Protein AF-A0A382VL92-F1 (afdb_monomer)

Foldseek 3Di:
DADCVQQQQVDQWDWDDDPNDTDIDGQFFDQVWFWPPCNPPPPRTGGANVRGRDFDPLRVLCVVPVLAAEAFEAQDRNQQHVLNGRDLGHTWHDDQLLLFIIDINSNDPDDDPLRVCCSVPVSVVLLVDFKAFFPDDPVCLVQFDPQFDCQAQNGPRHPTGGQVVRDPRSSLVSCLALSRQVSRLVVVLSCCVVVVALNPPGHYHYHYYRCNLVSNCVRGNCRHSRNVSSVVSVVVVVVVSVVSCCVRNNPPSDDDDDDDPDDDDGALVVVVVVPPVVRDDPPD

Organism: NCBI:txid408172

Structure (mmCIF, N/CA/C/O backbone):
data_AF-A0A382VL92-F1
#
_entry.id   AF-A0A382VL92-F1
#
loop_
_atom_site.group_PDB
_atom_site.id
_atom_site.type_symbol
_atom_site.label_atom_id
_atom_site.label_alt_id
_atom_site.label_comp_id
_atom_site.label_asym_id
_atom_site.label_entity_id
_atom_site.label_seq_id
_atom_site.pdbx_PDB_ins_code
_atom_site.Cartn_x
_atom_site.Cartn_y
_atom_site.Cartn_z
_atom_site.occupancy
_atom_site.B_iso_or_equiv
_atom_site.auth_seq_id
_atom_site.auth_comp_id
_atom_site.auth_asym_id
_atom_site.auth_atom_id
_atom_site.pdbx_PDB_model_num
ATOM 1 N N . GLY A 1 1 ? -15.276 7.579 -2.318 1.00 81.94 1 GLY A N 1
ATOM 2 C CA . GLY A 1 1 ? -15.956 8.234 -3.459 1.00 81.94 1 GLY A CA 1
ATOM 3 C C . GLY A 1 1 ? -15.989 9.750 -3.345 1.00 81.94 1 GLY A C 1
ATOM 4 O O . GLY A 1 1 ? -17.028 10.352 -3.585 1.00 81.94 1 GLY A O 1
ATOM 5 N N . VAL A 1 2 ? -14.866 10.382 -2.998 1.00 91.94 2 VAL A N 1
ATOM 6 C CA . VAL A 1 2 ? -14.734 11.842 -2.894 1.00 91.94 2 VAL A CA 1
ATOM 7 C C . VAL A 1 2 ? -13.526 12.234 -3.747 1.00 91.94 2 VAL A C 1
ATOM 9 O O . VAL A 1 2 ? -12.460 11.664 -3.531 1.00 91.94 2 VAL A O 1
ATOM 12 N N . PRO A 1 3 ? -13.661 13.141 -4.730 1.00 94.88 3 PRO A N 1
ATOM 13 C CA . PRO A 1 3 ? -12.538 13.502 -5.590 1.00 94.88 3 PRO A CA 1
ATOM 14 C C . PRO A 1 3 ? -11.476 14.317 -4.826 1.00 94.88 3 PRO A C 1
ATOM 16 O O . PRO A 1 3 ? -11.836 14.996 -3.858 1.00 94.88 3 PRO A O 1
ATOM 19 N N . PRO A 1 4 ? -10.212 14.349 -5.300 1.00 95.88 4 PRO A N 1
ATOM 20 C CA . PRO A 1 4 ? -9.122 15.155 -4.727 1.00 95.88 4 PRO A CA 1
ATOM 21 C C . PRO A 1 4 ? -9.491 16.613 -4.418 1.00 95.88 4 PRO A C 1
ATOM 23 O O . PRO A 1 4 ? -9.163 17.143 -3.359 1.00 95.88 4 PRO A O 1
ATOM 26 N N . SER A 1 5 ? -10.280 17.244 -5.296 1.00 95.12 5 SER A N 1
ATOM 27 C CA . SER A 1 5 ? -10.774 18.621 -5.128 1.00 95.12 5 SER A CA 1
ATOM 28 C C . SER A 1 5 ? -11.662 18.836 -3.896 1.00 95.12 5 SER A C 1
ATOM 30 O O . SER A 1 5 ? -11.927 19.975 -3.519 1.00 95.12 5 SER A O 1
ATOM 32 N N . ARG A 1 6 ? -12.154 17.756 -3.278 1.00 96.31 6 ARG A N 1
ATOM 33 C CA . ARG A 1 6 ? -13.000 17.783 -2.080 1.00 96.31 6 ARG A CA 1
ATOM 34 C C . ARG A 1 6 ? -12.404 17.019 -0.904 1.00 96.31 6 ARG A C 1
ATOM 36 O O . ARG A 1 6 ? -12.715 17.383 0.226 1.00 96.31 6 ARG A O 1
ATOM 43 N N . SER A 1 7 ? -11.600 15.980 -1.142 1.00 96.00 7 SER A N 1
ATOM 44 C CA . SER A 1 7 ? -10.940 15.220 -0.074 1.00 96.00 7 SER A CA 1
ATOM 45 C C . SER A 1 7 ? -9.816 16.017 0.586 1.00 96.00 7 SER A C 1
ATOM 47 O O . SER A 1 7 ? -9.501 15.750 1.736 1.00 96.00 7 SER A O 1
ATOM 49 N N . GLY A 1 8 ? -9.237 16.997 -0.117 1.00 94.69 8 GLY A N 1
ATOM 50 C CA . GLY A 1 8 ? -8.103 17.793 0.361 1.00 94.69 8 GLY A CA 1
ATOM 51 C C . GLY A 1 8 ? -6.737 17.197 0.016 1.00 94.69 8 GLY A C 1
ATOM 52 O O . GLY A 1 8 ? -5.738 17.904 0.085 1.00 94.69 8 GLY A O 1
ATOM 53 N N . ILE A 1 9 ? -6.690 15.941 -0.438 1.00 96.94 9 ILE A N 1
ATOM 54 C CA . ILE A 1 9 ? -5.460 15.277 -0.880 1.00 96.94 9 ILE A CA 1
ATOM 55 C C . ILE A 1 9 ? -5.327 15.451 -2.393 1.00 96.94 9 ILE A C 1
ATOM 57 O O . ILE A 1 9 ? -5.947 14.723 -3.166 1.00 96.94 9 ILE A O 1
ATOM 61 N N . VAL A 1 10 ? -4.559 16.458 -2.814 1.00 95.88 10 VAL A N 1
ATOM 62 C CA . VAL A 1 10 ? -4.434 16.866 -4.230 1.00 95.88 10 VAL A CA 1
ATOM 63 C C . VAL A 1 10 ? -3.187 16.326 -4.931 1.00 95.88 10 VAL A C 1
ATOM 65 O O . VAL A 1 10 ? -3.127 16.326 -6.157 1.00 95.88 10 VAL A O 1
ATOM 68 N N . ALA A 1 11 ? -2.196 15.885 -4.159 1.00 97.19 11 ALA A N 1
ATOM 69 C CA . ALA A 1 11 ? -0.940 15.303 -4.615 1.00 97.19 11 ALA A CA 1
ATOM 70 C C . ALA A 1 11 ? -0.277 14.561 -3.444 1.00 97.19 11 ALA A C 1
ATOM 72 O O . ALA A 1 11 ? -0.661 14.765 -2.291 1.00 97.19 11 ALA A O 1
ATOM 73 N N . ASN A 1 12 ? 0.766 13.770 -3.721 1.00 97.25 12 ASN A N 1
ATOM 74 C CA . ASN A 1 12 ? 1.621 13.209 -2.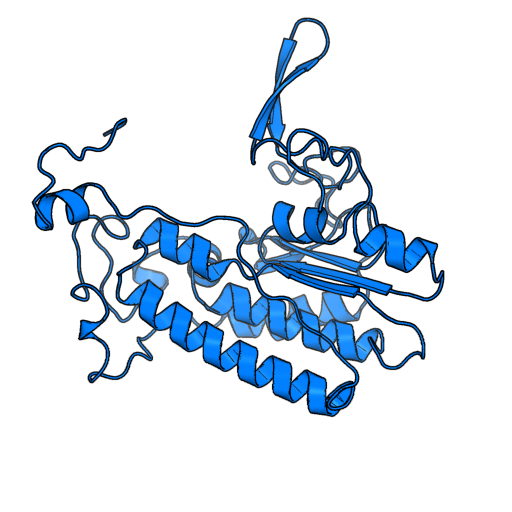664 1.00 97.25 12 ASN A CA 1
ATOM 75 C C . ASN A 1 12 ? 2.218 14.320 -1.789 1.00 97.25 12 ASN A C 1
ATOM 77 O O . ASN A 1 12 ? 2.266 14.185 -0.569 1.00 97.25 12 ASN A O 1
ATOM 81 N N . THR A 1 13 ? 2.615 15.424 -2.424 1.00 97.56 13 THR A N 1
ATOM 82 C CA . THR A 1 13 ? 3.189 16.608 -1.787 1.00 97.56 13 THR A CA 1
ATOM 83 C C . THR A 1 13 ? 2.698 17.857 -2.514 1.00 97.56 13 THR A C 1
ATOM 85 O O . THR A 1 13 ? 2.604 17.854 -3.742 1.00 97.56 13 THR A O 1
ATOM 88 N N . TRP A 1 14 ? 2.413 18.937 -1.788 1.00 96.62 14 TRP A N 1
ATOM 89 C CA . TRP A 1 14 ? 2.038 20.232 -2.366 1.00 96.62 14 TRP A CA 1
ATOM 90 C C . TRP A 1 14 ? 2.713 21.398 -1.644 1.00 96.62 14 TRP A C 1
ATOM 92 O O . TRP A 1 14 ? 3.185 21.268 -0.518 1.00 96.62 14 TRP A O 1
ATOM 102 N N . SER A 1 15 ? 2.742 22.563 -2.291 1.00 95.81 15 SER A N 1
ATOM 103 C CA . SER A 1 15 ? 3.111 23.818 -1.636 1.00 95.81 15 SER A CA 1
ATOM 104 C C . SER A 1 15 ? 1.886 24.419 -0.953 1.00 95.81 15 SER A C 1
ATOM 106 O O . SER A 1 15 ? 0.853 24.633 -1.585 1.00 95.81 15 SER A O 1
ATOM 108 N N . GLN A 1 16 ? 2.001 24.699 0.338 1.00 93.19 16 GLN A N 1
ATOM 109 C CA . GLN A 1 16 ? 0.968 25.303 1.165 1.00 93.19 16 GLN A CA 1
ATOM 110 C C . GLN A 1 16 ? 1.459 26.637 1.711 1.00 93.19 16 GLN A C 1
ATOM 112 O O . GLN A 1 16 ? 2.561 26.729 2.250 1.00 93.19 16 GLN A O 1
ATOM 117 N N . GLN A 1 17 ? 0.626 27.664 1.593 1.00 93.06 17 GLN A N 1
ATOM 118 C CA . GLN A 1 17 ? 0.900 28.951 2.208 1.00 93.06 17 GLN A CA 1
ATOM 119 C C . GLN A 1 17 ? 0.447 28.932 3.675 1.00 93.06 17 GLN A C 1
ATOM 121 O O . GLN A 1 17 ? -0.720 28.657 3.962 1.00 93.06 17 GLN A O 1
ATOM 126 N N . THR A 1 18 ? 1.361 29.241 4.594 1.00 87.31 18 THR A N 1
ATOM 127 C CA . THR A 1 18 ? 1.108 29.337 6.037 1.00 87.31 18 THR A CA 1
ATOM 128 C C . THR A 1 18 ? 1.598 30.698 6.522 1.00 87.31 18 THR A C 1
ATOM 130 O O . THR A 1 18 ? 2.793 30.900 6.726 1.00 87.31 18 THR A O 1
ATOM 133 N N . GLY A 1 19 ? 0.672 31.646 6.692 1.00 91.50 19 GLY A N 1
ATOM 134 C CA . GLY A 1 19 ? 1.024 33.051 6.917 1.00 91.50 19 GLY A CA 1
ATOM 135 C C . GLY A 1 19 ? 1.594 33.680 5.644 1.00 91.50 19 GLY A C 1
ATOM 136 O O . GLY A 1 19 ? 0.955 33.631 4.594 1.00 91.50 19 GLY A O 1
ATOM 137 N N . GLU A 1 20 ? 2.792 34.259 5.734 1.00 93.56 20 GLU A N 1
ATOM 138 C CA . GLU A 1 20 ? 3.502 34.837 4.580 1.00 93.56 20 GLU A CA 1
ATOM 139 C C . GLU A 1 20 ? 4.420 33.825 3.866 1.00 93.56 20 GLU A C 1
ATOM 141 O O . GLU A 1 20 ? 4.845 34.077 2.739 1.00 93.56 20 GLU A O 1
ATOM 146 N N . ASP A 1 21 ? 4.666 32.657 4.469 1.00 95.19 21 ASP A N 1
ATOM 147 C CA . ASP A 1 21 ? 5.610 31.660 3.959 1.00 95.19 21 ASP A CA 1
ATOM 148 C C . ASP A 1 21 ? 4.928 30.562 3.136 1.00 95.19 21 ASP A C 1
ATOM 150 O O . ASP A 1 21 ? 3.809 30.133 3.429 1.00 95.19 21 ASP A O 1
ATOM 154 N N . TRP A 1 22 ? 5.658 30.025 2.156 1.00 95.06 22 TRP A N 1
ATOM 155 C CA . TRP A 1 22 ? 5.308 28.784 1.466 1.00 95.06 22 TRP A CA 1
ATOM 156 C C . TRP A 1 22 ? 6.082 27.613 2.058 1.00 95.06 22 TRP A C 1
ATOM 158 O O . TRP A 1 22 ? 7.299 27.677 2.227 1.00 95.06 22 TRP A O 1
ATOM 168 N N . ARG A 1 23 ? 5.378 26.520 2.345 1.00 93.25 23 ARG A N 1
ATOM 169 C CA . ARG A 1 23 ? 5.950 25.283 2.880 1.00 93.25 23 ARG A CA 1
ATOM 170 C C . ARG A 1 23 ? 5.571 24.105 2.003 1.00 93.25 23 ARG A C 1
ATOM 172 O O . ARG A 1 23 ? 4.479 24.062 1.445 1.00 93.25 23 ARG A O 1
ATOM 179 N N . THR A 1 24 ? 6.477 23.147 1.892 1.00 94.31 24 THR A N 1
ATOM 180 C CA . THR A 1 24 ? 6.204 21.860 1.255 1.00 94.31 24 THR A CA 1
ATOM 181 C C . THR A 1 24 ? 5.500 20.957 2.266 1.00 94.31 24 THR A C 1
ATOM 183 O O . THR A 1 24 ? 6.061 20.666 3.319 1.00 94.31 24 THR A O 1
ATOM 186 N N . THR A 1 25 ? 4.286 20.515 1.949 1.00 95.19 25 THR A N 1
ATOM 187 C CA . THR A 1 25 ? 3.454 19.662 2.804 1.00 95.19 25 THR A CA 1
ATOM 188 C C . THR A 1 25 ? 3.297 18.294 2.153 1.00 95.19 25 THR A C 1
ATOM 190 O O . THR A 1 25 ? 2.815 18.199 1.025 1.00 95.19 25 THR A O 1
ATOM 193 N N . TYR A 1 26 ? 3.696 17.236 2.863 1.00 97.69 26 TYR A N 1
ATOM 194 C CA . TYR A 1 26 ? 3.417 15.852 2.475 1.00 97.69 26 TYR A CA 1
ATOM 195 C C . TYR A 1 26 ? 1.998 15.448 2.895 1.00 97.69 26 TYR A C 1
ATOM 197 O O . TYR A 1 26 ? 1.510 15.865 3.946 1.00 97.69 26 TYR A O 1
ATOM 205 N N . SER A 1 27 ? 1.349 14.621 2.075 1.00 97.75 27 SER A N 1
ATOM 206 C CA . SER A 1 27 ? -0.088 14.332 2.141 1.00 97.75 27 SER A CA 1
ATOM 207 C C . SER A 1 27 ? -0.619 13.930 3.507 1.00 97.75 27 SER A C 1
ATOM 209 O O . SER A 1 27 ? -1.666 14.424 3.917 1.00 97.75 27 SER A O 1
ATOM 211 N N . VAL A 1 28 ? 0.123 13.108 4.236 1.00 97.94 28 VAL A N 1
ATOM 212 C CA . VAL A 1 28 ? -0.271 12.588 5.552 1.00 97.94 28 VAL A CA 1
ATOM 213 C C . VAL A 1 28 ? 0.689 13.026 6.660 1.00 97.94 28 VAL A C 1
A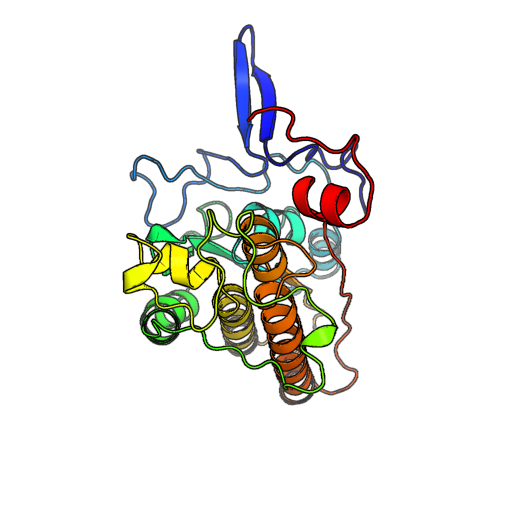TOM 215 O O . VAL A 1 28 ? 0.737 12.400 7.713 1.00 97.94 28 VAL A O 1
ATOM 218 N N . ALA A 1 29 ? 1.489 14.075 6.435 1.00 97.25 29 ALA A N 1
ATOM 219 C CA . ALA A 1 29 ? 2.406 14.589 7.450 1.00 97.25 29 ALA A CA 1
ATOM 220 C C . ALA A 1 29 ? 1.660 15.270 8.602 1.00 97.25 29 ALA A C 1
ATOM 222 O O . ALA A 1 29 ? 0.815 16.140 8.382 1.00 97.25 29 ALA A O 1
ATOM 223 N N . ASP A 1 30 ? 2.038 14.912 9.828 1.00 96.88 30 ASP A N 1
ATOM 224 C CA . ASP A 1 30 ? 1.527 15.531 11.045 1.00 96.88 30 ASP A CA 1
ATOM 225 C C . ASP A 1 30 ? 2.481 15.312 12.224 1.00 96.88 30 ASP A C 1
ATOM 227 O O . ASP A 1 30 ? 2.463 14.268 12.869 1.00 96.88 30 ASP A O 1
ATOM 231 N N . ASN A 1 31 ? 3.311 16.311 12.528 1.00 93.88 31 ASN A N 1
ATOM 232 C CA . ASN A 1 31 ? 4.286 16.217 13.622 1.00 93.88 31 ASN A CA 1
ATOM 233 C C . ASN A 1 31 ? 3.650 16.245 15.023 1.00 93.88 31 ASN A C 1
ATOM 235 O O . ASN A 1 31 ? 4.338 15.971 15.997 1.00 93.88 31 ASN A O 1
ATOM 239 N N . GLU A 1 32 ? 2.354 16.550 15.139 1.00 96.38 32 GLU A N 1
ATOM 240 C CA . GLU A 1 32 ? 1.608 16.398 16.400 1.00 96.38 32 GLU A CA 1
ATOM 241 C C . GLU A 1 32 ? 1.225 14.933 16.667 1.00 96.38 32 GLU A C 1
ATOM 243 O O . GLU A 1 32 ? 0.832 14.592 17.780 1.00 96.38 32 GLU A O 1
ATOM 248 N N . SER A 1 33 ? 1.386 14.065 15.664 1.00 97.50 33 SER A N 1
ATOM 249 C CA . SER A 1 33 ? 1.140 12.626 15.731 1.00 97.50 33 SER A CA 1
ATOM 250 C C . SER A 1 33 ? 2.427 11.856 15.393 1.00 97.50 33 SER A C 1
ATOM 252 O O . SER A 1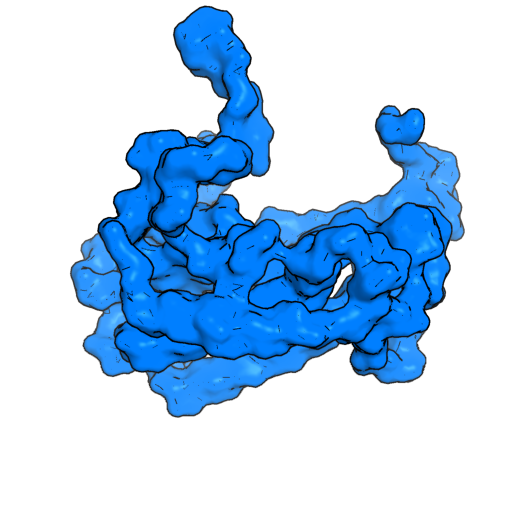 33 ? 2.525 11.275 14.304 1.00 97.50 33 SER A O 1
ATOM 254 N N . PRO A 1 34 ? 3.453 11.871 16.269 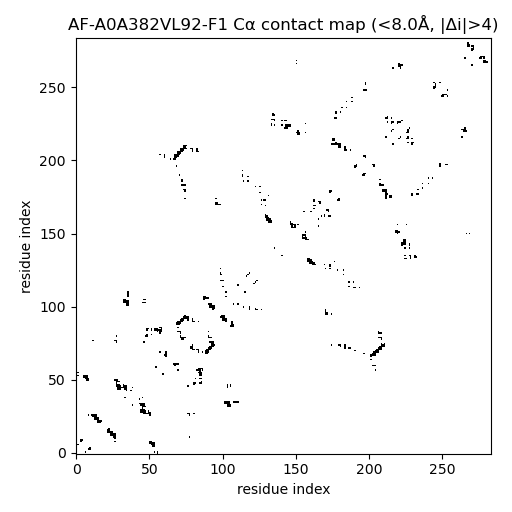1.00 98.06 34 PRO A N 1
ATOM 255 C CA . PRO A 1 34 ? 4.709 11.179 15.999 1.00 98.06 34 PRO A CA 1
ATOM 256 C C . PRO A 1 34 ? 4.503 9.668 15.836 1.00 98.06 34 PRO A C 1
ATOM 258 O O . PRO A 1 34 ? 3.539 9.095 16.355 1.00 98.06 34 PRO A O 1
ATOM 261 N N . ILE A 1 35 ? 5.399 9.027 15.083 1.00 98.19 35 ILE A N 1
ATOM 262 C CA . ILE A 1 35 ? 5.402 7.569 14.919 1.00 98.19 35 ILE A CA 1
ATOM 263 C C . ILE A 1 35 ? 5.795 6.937 16.260 1.00 98.19 35 ILE A C 1
ATOM 265 O O . ILE A 1 35 ? 6.769 7.361 16.880 1.00 98.19 35 ILE A O 1
ATOM 269 N N . LEU A 1 36 ? 5.030 5.939 16.712 1.00 97.75 36 LEU A N 1
ATOM 270 C CA . LEU A 1 36 ? 5.264 5.271 17.992 1.00 97.75 36 LEU A CA 1
ATOM 271 C C . LEU A 1 36 ? 6.652 4.627 18.018 1.00 97.75 36 LEU A C 1
ATOM 273 O O . LEU A 1 36 ? 6.960 3.803 17.151 1.00 97.75 36 LEU A O 1
ATOM 277 N N . GLY A 1 37 ? 7.445 4.956 19.038 1.00 96.69 37 GLY A N 1
ATOM 278 C CA . GLY A 1 37 ? 8.820 4.475 19.207 1.00 96.69 37 GLY A CA 1
ATOM 279 C C . GLY A 1 37 ? 9.872 5.250 18.406 1.00 96.69 37 GLY A C 1
ATOM 280 O O . GLY A 1 37 ? 11.045 4.892 18.465 1.00 96.69 37 GLY A O 1
ATOM 281 N N . PHE A 1 38 ? 9.467 6.292 17.674 1.00 97.19 38 PHE A N 1
ATOM 282 C CA . PHE A 1 38 ? 10.335 7.147 16.860 1.00 97.19 38 PHE A CA 1
ATOM 283 C C . PHE A 1 38 ? 10.073 8.641 17.115 1.00 97.19 38 PHE A C 1
ATOM 285 O O . PHE A 1 38 ? 10.321 9.478 16.251 1.00 97.19 38 PHE A O 1
ATOM 292 N N . GLU A 1 39 ? 9.559 8.994 18.295 1.00 96.38 39 GLU A N 1
ATOM 293 C CA . GLU A 1 39 ? 9.113 10.351 18.633 1.00 96.38 39 GLU A CA 1
ATOM 294 C C . GLU A 1 39 ? 10.227 11.400 18.514 1.00 96.38 39 GLU A C 1
ATOM 296 O O . GLU A 1 39 ? 9.971 12.520 18.072 1.00 96.38 39 GLU A O 1
ATOM 301 N N . ASP A 1 40 ? 11.455 11.014 18.863 1.00 93.69 40 ASP A N 1
ATOM 302 C CA . ASP A 1 40 ? 12.630 11.890 18.901 1.00 93.69 40 ASP A CA 1
ATOM 303 C C . ASP A 1 40 ? 13.665 11.552 17.807 1.00 93.69 40 ASP A C 1
ATOM 305 O O . ASP A 1 40 ? 14.823 11.972 17.887 1.00 93.69 40 ASP A O 1
ATOM 309 N N . VAL A 1 41 ? 13.284 10.771 16.788 1.00 94.75 41 VAL A N 1
ATOM 310 C CA . VAL A 1 41 ? 14.205 10.338 15.726 1.00 94.75 41 VAL A CA 1
ATOM 311 C C . VAL A 1 41 ? 14.168 11.315 14.552 1.00 94.75 41 VAL A C 1
ATOM 313 O O . VAL A 1 41 ? 13.154 11.491 13.875 1.00 94.75 41 VAL A O 1
ATOM 316 N N . GLU A 1 42 ? 15.305 11.965 14.295 1.00 93.12 42 GLU A N 1
ATOM 317 C CA . GLU A 1 42 ? 15.458 12.874 13.159 1.00 93.12 42 GLU A CA 1
ATOM 318 C C . GLU A 1 42 ? 15.221 12.135 11.831 1.00 93.12 42 GLU A C 1
ATOM 320 O O . GLU A 1 42 ? 15.703 11.026 11.625 1.00 93.12 42 GLU A O 1
ATOM 325 N N . GLY A 1 43 ? 14.471 12.758 10.917 1.00 91.75 43 GLY A N 1
ATOM 326 C CA . GLY A 1 43 ? 14.167 12.175 9.606 1.00 91.75 43 GLY A CA 1
ATOM 327 C C . GLY A 1 43 ? 12.934 11.268 9.565 1.00 91.75 43 GLY A C 1
ATOM 328 O O . GLY A 1 43 ? 12.515 10.900 8.470 1.00 91.75 43 GLY A O 1
ATOM 329 N N . ILE A 1 44 ? 12.286 10.995 10.705 1.00 95.06 44 ILE A N 1
ATOM 330 C CA . ILE A 1 44 ? 11.051 10.197 10.784 1.00 95.06 44 ILE A CA 1
ATOM 331 C C . ILE A 1 44 ? 9.893 11.092 11.268 1.00 95.06 44 ILE A C 1
ATOM 333 O O . ILE A 1 44 ? 9.562 11.118 12.452 1.00 95.06 44 ILE A O 1
ATOM 337 N N . PRO A 1 45 ? 9.263 11.888 10.375 1.00 95.19 45 PRO A N 1
ATOM 338 C CA . PRO A 1 45 ? 8.214 12.810 10.791 1.00 95.19 45 PRO A CA 1
ATOM 339 C C . PRO A 1 45 ? 6.928 12.069 11.165 1.00 95.19 45 PRO A C 1
ATOM 341 O O . PRO A 1 45 ? 6.657 10.980 10.655 1.00 95.19 45 PRO A O 1
ATOM 344 N N . GLY A 1 46 ? 6.079 12.708 11.969 1.00 97.81 46 GLY A N 1
ATOM 345 C CA . GLY A 1 46 ? 4.779 12.158 12.354 1.00 97.81 46 GLY A CA 1
ATOM 346 C C . GLY A 1 46 ? 3.789 12.028 11.191 1.00 97.81 46 GLY A C 1
ATOM 347 O O . GLY A 1 46 ? 3.966 12.621 10.113 1.00 97.81 46 GLY A O 1
ATOM 348 N N . ARG A 1 47 ? 2.749 11.213 11.388 1.00 98.06 47 ARG A N 1
ATOM 349 C CA . ARG A 1 47 ? 1.781 10.826 10.350 1.00 98.06 47 ARG A CA 1
ATOM 350 C C . ARG A 1 47 ? 0.358 10.747 10.886 1.00 98.06 47 ARG A C 1
ATOM 352 O O . ARG A 1 47 ? 0.130 10.143 11.931 1.00 98.06 47 ARG A O 1
ATOM 359 N N . SER A 1 48 ? -0.610 11.303 10.159 1.00 98.38 48 SER A N 1
ATOM 360 C CA . SER A 1 48 ? -2.037 11.209 10.502 1.00 98.38 48 SER A CA 1
ATOM 361 C C . SER A 1 48 ? -2.938 11.570 9.304 1.00 98.38 48 SER A C 1
ATOM 363 O O . SER A 1 48 ? -2.447 12.087 8.294 1.00 98.38 48 SER A O 1
ATOM 365 N N . PRO A 1 49 ? -4.265 11.346 9.383 1.00 97.88 49 PRO A N 1
ATOM 366 C CA . PRO A 1 49 ? -5.206 11.758 8.347 1.00 97.88 49 PRO A CA 1
ATOM 367 C C . PRO A 1 49 ? -5.583 13.249 8.445 1.00 97.88 49 PRO A C 1
ATOM 369 O O . PRO A 1 49 ? -6.576 13.663 7.856 1.00 97.88 49 PRO A O 1
ATOM 372 N N . LYS A 1 50 ? -4.817 14.092 9.158 1.00 96.94 50 LYS A N 1
ATOM 373 C CA . LYS A 1 50 ? -5.134 15.514 9.426 1.00 96.94 50 LYS A CA 1
ATOM 374 C C . LYS A 1 50 ? -5.453 16.351 8.185 1.00 96.94 50 LYS A C 1
ATOM 376 O O . LYS A 1 50 ? -6.261 17.274 8.264 1.00 96.94 50 LYS A O 1
ATOM 381 N N . ASN A 1 51 ? -4.847 16.036 7.042 1.00 96.62 51 ASN A N 1
ATOM 382 C CA . ASN A 1 51 ? -5.103 16.746 5.784 1.00 96.62 51 ASN A CA 1
ATOM 383 C C . ASN A 1 51 ? -6.319 16.209 5.006 1.00 96.62 51 ASN A C 1
ATOM 385 O O . ASN A 1 51 ? -6.722 16.810 4.008 1.00 96.62 51 ASN A O 1
ATOM 389 N N . LEU A 1 52 ? -6.916 15.092 5.432 1.00 97.25 52 LEU A N 1
ATOM 390 C CA . LEU A 1 52 ? -8.122 14.541 4.831 1.00 97.25 52 LEU A CA 1
ATOM 391 C C . LEU A 1 52 ? -9.342 15.314 5.346 1.00 97.25 52 LEU A C 1
ATOM 393 O O . LEU A 1 52 ? -9.685 15.263 6.521 1.00 97.25 52 LEU A O 1
ATOM 397 N N . LEU A 1 53 ? -10.031 16.030 4.460 1.00 97.12 53 LEU A N 1
ATOM 398 C CA . LEU A 1 53 ? -11.100 16.972 4.814 1.00 97.12 53 LEU A CA 1
ATOM 399 C C . LEU A 1 53 ? -12.500 16.351 4.857 1.00 97.12 53 LEU A C 1
ATOM 401 O O . LEU A 1 53 ? -13.469 17.047 5.178 1.00 97.12 53 LEU A O 1
ATOM 405 N N . ARG A 1 54 ? -12.658 15.098 4.432 1.00 96.75 54 ARG A N 1
ATOM 406 C CA . ARG A 1 54 ? -13.960 14.439 4.286 1.00 96.75 54 ARG A CA 1
ATOM 407 C C . ARG A 1 54 ? -13.872 12.998 4.754 1.00 96.75 54 ARG A C 1
ATOM 409 O O . ARG A 1 54 ? -12.885 12.331 4.461 1.00 96.75 54 ARG A O 1
ATOM 416 N N . SER A 1 55 ? -14.943 12.541 5.393 1.00 95.62 55 SER A N 1
ATOM 417 C CA . SER A 1 55 ? -15.123 11.139 5.743 1.00 95.62 55 SER A CA 1
ATOM 418 C C . SER A 1 55 ? -15.272 10.255 4.502 1.00 95.62 55 SER A C 1
ATOM 420 O O . SER A 1 55 ? -15.719 10.701 3.434 1.00 95.62 55 SER A O 1
ATOM 422 N N . GLY A 1 56 ? -14.857 9.001 4.648 1.00 94.19 56 GLY A N 1
ATOM 423 C CA . GLY A 1 56 ? -14.940 7.948 3.645 1.00 94.19 56 GLY A CA 1
ATOM 424 C C . GLY A 1 56 ? -15.759 6.748 4.114 1.00 94.19 56 GLY A C 1
ATOM 425 O O . GLY A 1 56 ? -16.446 6.791 5.128 1.00 94.19 56 GLY A O 1
ATOM 426 N N . LEU A 1 57 ? -15.672 5.655 3.353 1.00 95.50 57 LEU A N 1
ATOM 427 C CA . LEU A 1 57 ? -16.450 4.442 3.612 1.00 95.50 57 LEU A CA 1
ATOM 428 C C . LEU A 1 57 ? -16.166 3.852 5.002 1.00 95.50 57 LEU A C 1
ATOM 430 O O . LEU A 1 57 ? -17.107 3.537 5.719 1.00 95.50 57 LEU A O 1
ATOM 434 N N . ALA A 1 58 ? -14.890 3.763 5.387 1.00 95.75 58 ALA A N 1
ATOM 435 C CA . ALA A 1 58 ? -14.477 3.270 6.698 1.00 95.75 58 ALA A CA 1
ATOM 436 C C . ALA A 1 58 ? -15.090 4.078 7.856 1.00 95.75 58 ALA A C 1
ATOM 438 O O . ALA A 1 58 ? -15.551 3.506 8.842 1.00 95.75 58 ALA A O 1
ATOM 439 N N . ASP A 1 59 ? -15.134 5.406 7.714 1.00 96.25 59 ASP A N 1
ATOM 440 C CA . ASP A 1 59 ? -15.738 6.296 8.707 1.00 96.25 59 ASP A CA 1
ATOM 441 C C . ASP A 1 59 ? -17.248 6.059 8.803 1.00 96.25 59 ASP A C 1
ATOM 443 O O . ASP A 1 59 ? -17.780 5.902 9.898 1.00 96.25 59 ASP A O 1
ATOM 447 N N . TRP A 1 60 ? -17.933 5.974 7.658 1.00 96.12 60 TRP A N 1
ATOM 448 C CA . TRP A 1 60 ? -19.384 5.765 7.609 1.00 96.12 60 TRP A CA 1
ATOM 449 C C . TRP A 1 60 ? -19.802 4.393 8.140 1.00 96.12 60 TRP A C 1
ATOM 451 O O . TRP A 1 60 ? -20.869 4.273 8.734 1.00 96.12 60 TRP A O 1
ATOM 461 N N . MET A 1 61 ? -18.976 3.361 7.950 1.00 95.50 61 MET A N 1
ATOM 462 C CA . MET A 1 61 ? -19.230 2.036 8.522 1.00 95.50 61 MET A CA 1
ATOM 463 C C . MET A 1 61 ? -19.176 2.068 10.050 1.00 95.50 61 MET A C 1
ATOM 465 O O . MET A 1 61 ? -20.068 1.531 10.697 1.00 95.50 61 MET A O 1
ATOM 469 N N . ARG A 1 62 ? -18.184 2.755 10.625 1.00 94.81 62 ARG A N 1
ATOM 470 C CA . ARG A 1 62 ? -18.064 2.913 12.081 1.00 94.81 62 ARG A CA 1
ATOM 471 C C . ARG A 1 62 ? -19.124 3.837 12.673 1.00 94.81 62 ARG A C 1
ATOM 473 O O . ARG A 1 62 ? -19.557 3.613 13.790 1.00 94.81 62 ARG A O 1
ATOM 480 N N . GLU A 1 63 ? -19.556 4.854 11.931 1.00 95.62 63 GLU A N 1
ATOM 481 C CA . GLU A 1 63 ? -20.687 5.703 12.332 1.00 95.62 63 GLU A CA 1
ATOM 482 C C . GLU A 1 63 ? -22.008 4.915 12.358 1.00 95.62 63 GLU A C 1
ATOM 484 O O . GLU A 1 63 ? -22.888 5.201 13.168 1.00 95.62 63 GLU A O 1
ATOM 489 N N . ALA A 1 64 ? -22.155 3.919 11.479 1.00 96.94 64 ALA A N 1
ATOM 490 C CA . ALA A 1 64 ? -23.339 3.066 11.427 1.00 96.94 64 ALA A CA 1
ATOM 491 C C . ALA A 1 64 ? -23.333 1.946 12.486 1.00 96.94 64 ALA A C 1
ATOM 493 O O . ALA A 1 64 ? -24.408 1.519 12.911 1.00 96.94 64 ALA A O 1
ATOM 494 N N . ASP A 1 65 ? -22.156 1.469 12.898 1.00 96.50 65 ASP A N 1
ATOM 495 C CA . ASP A 1 65 ? -21.982 0.444 13.930 1.00 96.50 65 ASP A CA 1
ATOM 496 C C . ASP A 1 65 ? -20.714 0.701 14.758 1.00 96.50 65 ASP A C 1
ATOM 498 O O . ASP A 1 65 ? -19.593 0.480 14.295 1.00 96.50 65 ASP A O 1
ATOM 502 N N . ASP A 1 66 ? -20.897 1.094 16.022 1.00 93.88 66 ASP A N 1
ATOM 503 C CA . ASP A 1 66 ? -19.807 1.376 16.968 1.00 93.88 66 ASP A CA 1
ATOM 504 C C . ASP A 1 66 ? -18.896 0.159 17.235 1.00 93.88 66 ASP A C 1
ATOM 506 O O . ASP A 1 66 ? -17.769 0.316 17.717 1.00 93.88 66 ASP A O 1
ATOM 510 N N . ASN A 1 67 ? -19.358 -1.061 16.934 1.00 95.12 67 ASN A N 1
ATOM 511 C CA . ASN A 1 67 ? -18.572 -2.286 17.094 1.00 95.12 67 ASN A CA 1
ATOM 512 C C . ASN A 1 67 ? -17.741 -2.638 15.849 1.00 95.12 67 ASN A C 1
ATOM 514 O O . ASN A 1 67 ? -16.838 -3.482 15.951 1.00 95.12 67 ASN A O 1
ATOM 518 N N . ALA A 1 68 ? -18.017 -2.019 14.695 1.00 96.12 68 ALA A N 1
ATOM 519 C CA . ALA A 1 68 ? -17.274 -2.251 13.461 1.00 96.12 68 ALA A CA 1
ATOM 520 C C . ALA A 1 68 ? -15.811 -1.824 13.627 1.00 96.12 68 ALA A C 1
ATOM 522 O O . ALA A 1 68 ? -15.502 -0.735 14.120 1.00 96.12 68 ALA A O 1
ATOM 523 N N . LEU A 1 69 ? -14.884 -2.676 13.205 1.00 97.12 69 LEU A N 1
ATOM 524 C CA . LEU A 1 69 ? -13.461 -2.360 13.170 1.00 97.12 69 LEU A CA 1
ATOM 525 C C . LEU A 1 69 ? -13.044 -1.929 11.771 1.00 97.12 69 LEU A C 1
ATOM 527 O O . LEU A 1 69 ? -13.528 -2.451 10.768 1.00 97.12 69 LEU A O 1
ATOM 531 N N . THR A 1 70 ? -12.095 -0.997 11.732 1.00 98.00 70 THR A N 1
ATOM 532 C CA . THR A 1 70 ? -11.364 -0.664 10.514 1.00 98.00 70 THR A CA 1
ATOM 533 C C . THR A 1 70 ? -9.924 -1.102 10.694 1.00 98.00 70 THR A C 1
ATOM 535 O O . THR A 1 70 ? -9.255 -0.671 11.633 1.00 98.00 70 THR A O 1
ATOM 538 N N . VAL A 1 71 ? -9.435 -1.925 9.775 1.00 98.75 71 VAL A N 1
ATOM 539 C CA . VAL A 1 71 ? -8.024 -2.289 9.683 1.00 98.75 71 VAL A CA 1
ATOM 540 C C . VAL A 1 71 ? -7.500 -1.834 8.332 1.00 98.75 71 VAL A C 1
ATOM 542 O O . VAL A 1 71 ? -8.078 -2.173 7.305 1.00 98.75 71 VAL A O 1
ATOM 545 N N . SER A 1 72 ? -6.425 -1.052 8.320 1.00 98.81 72 SER A N 1
ATOM 546 C CA . SER A 1 72 ? -5.818 -0.539 7.094 1.00 98.81 72 SER A CA 1
ATOM 547 C C . SER A 1 72 ? -4.308 -0.718 7.112 1.00 98.81 72 SER A C 1
ATOM 549 O O . SER A 1 72 ? -3.623 -0.180 7.986 1.00 98.81 72 SER A O 1
ATOM 551 N N . LEU A 1 73 ? -3.794 -1.487 6.154 1.00 98.88 73 LEU A N 1
ATOM 552 C CA . LEU A 1 73 ? -2.407 -1.945 6.114 1.00 98.88 73 LEU A CA 1
ATOM 553 C C . LEU A 1 73 ? -1.796 -1.640 4.748 1.00 98.88 73 LEU A C 1
ATOM 555 O O . LEU A 1 73 ? -2.430 -1.861 3.717 1.00 98.88 73 LEU A O 1
ATOM 559 N N . SER A 1 74 ? -0.559 -1.152 4.710 1.00 98.75 74 SER A N 1
ATOM 560 C CA . SER A 1 74 ? 0.157 -0.935 3.447 1.00 98.75 74 SER A CA 1
ATOM 561 C C . SER A 1 74 ? 1.664 -0.842 3.653 1.00 98.75 74 SER A C 1
ATOM 563 O O . SER A 1 74 ? 2.128 -0.526 4.740 1.00 98.75 74 SER A O 1
ATOM 565 N N . ALA A 1 75 ? 2.451 -1.016 2.596 1.00 97.94 75 ALA A N 1
ATOM 566 C CA . ALA A 1 75 ? 3.850 -0.599 2.617 1.00 97.94 75 ALA A CA 1
ATOM 567 C C . ALA A 1 75 ? 4.022 0.936 2.636 1.00 97.94 75 ALA A C 1
ATOM 569 O O . ALA A 1 75 ? 5.095 1.439 2.945 1.00 97.94 75 ALA A O 1
ATOM 570 N N . LYS A 1 76 ? 2.970 1.700 2.307 1.00 98.56 76 LYS A N 1
ATOM 571 C CA . LYS A 1 76 ? 2.998 3.165 2.221 1.00 98.56 76 LYS A CA 1
ATOM 572 C C . LYS A 1 76 ? 2.042 3.792 3.227 1.00 98.56 76 LYS A C 1
ATOM 574 O O . LYS A 1 76 ? 0.836 3.553 3.180 1.00 98.56 76 LYS A O 1
ATOM 579 N N . ASP A 1 77 ? 2.561 4.699 4.047 1.00 98.38 77 ASP A N 1
ATOM 580 C CA . ASP A 1 77 ? 1.784 5.517 4.988 1.00 98.38 77 ASP A CA 1
ATOM 581 C C . ASP A 1 77 ? 0.557 6.182 4.343 1.00 98.38 77 ASP A C 1
ATOM 583 O O . ASP A 1 77 ? -0.565 6.023 4.813 1.00 98.38 77 ASP A O 1
ATOM 587 N N . ARG A 1 78 ? 0.738 6.870 3.214 1.00 98.06 78 ARG A N 1
ATOM 588 C CA . ARG A 1 78 ? -0.320 7.575 2.485 1.00 98.06 78 ARG A CA 1
ATOM 589 C C . ARG A 1 78 ? -1.405 6.638 1.971 1.00 98.06 78 ARG A C 1
ATOM 591 O O . ARG A 1 78 ? -2.549 7.065 1.872 1.00 98.06 78 ARG A O 1
ATOM 598 N N . SER A 1 79 ? -1.075 5.383 1.672 1.00 98.12 79 SER A N 1
ATOM 599 C CA . SER A 1 79 ? -2.063 4.391 1.248 1.00 98.12 79 SER A CA 1
ATOM 600 C C . SER A 1 79 ? -2.849 3.878 2.456 1.00 98.12 79 SER A C 1
ATOM 602 O O . SER A 1 79 ? -4.069 4.031 2.485 1.00 98.12 79 SER A O 1
ATOM 604 N N . ALA A 1 80 ? -2.162 3.398 3.502 1.00 98.56 80 ALA A N 1
ATOM 605 C CA . ALA A 1 80 ? -2.812 2.906 4.719 1.00 98.56 80 ALA A CA 1
ATOM 606 C C . ALA A 1 80 ? -3.716 3.977 5.357 1.00 98.56 80 ALA A C 1
ATOM 608 O O . ALA A 1 80 ? -4.887 3.731 5.642 1.00 98.56 80 ALA A O 1
ATOM 609 N N . ILE A 1 81 ? -3.207 5.195 5.527 1.00 98.50 81 ILE A N 1
ATOM 610 C CA . ILE A 1 81 ? -3.919 6.283 6.206 1.00 98.50 81 ILE A CA 1
ATOM 611 C C . ILE A 1 81 ? -5.135 6.749 5.399 1.00 98.50 81 ILE A C 1
ATOM 613 O O . ILE A 1 81 ? -6.216 6.906 5.956 1.00 98.50 81 ILE A O 1
ATOM 617 N N . THR A 1 82 ? -5.005 6.957 4.084 1.00 97.44 82 THR A N 1
ATOM 618 C CA . THR A 1 82 ? -6.131 7.496 3.297 1.00 97.44 82 THR A CA 1
ATOM 619 C C . THR A 1 82 ? -7.223 6.464 3.027 1.00 97.44 82 THR A C 1
ATOM 621 O O . THR A 1 82 ? -8.393 6.841 2.946 1.00 97.44 82 THR A O 1
ATOM 624 N N . LEU A 1 83 ? -6.879 5.173 2.951 1.00 97.19 83 LEU A N 1
ATOM 625 C CA . LEU A 1 83 ? -7.857 4.085 2.888 1.00 97.19 83 LEU A CA 1
ATOM 626 C C . LEU A 1 83 ? -8.642 3.931 4.199 1.00 97.19 83 LEU A C 1
ATOM 628 O O . LEU A 1 83 ? -9.824 3.589 4.164 1.00 97.19 83 LEU A O 1
ATOM 632 N N . ALA A 1 84 ? -8.012 4.227 5.339 1.00 97.44 84 ALA A N 1
ATOM 633 C CA . ALA A 1 84 ? -8.643 4.167 6.655 1.00 97.44 84 ALA A CA 1
ATOM 634 C C . ALA A 1 84 ? -9.633 5.320 6.912 1.00 97.44 84 ALA A C 1
ATOM 636 O O . ALA A 1 84 ? -10.459 5.232 7.820 1.00 97.44 84 ALA A O 1
ATOM 637 N N . GLY A 1 85 ? -9.576 6.393 6.119 1.00 96.06 85 GLY A N 1
ATOM 638 C CA . GLY A 1 85 ? -10.378 7.592 6.346 1.00 96.06 85 GLY A CA 1
ATOM 639 C C . GLY A 1 85 ? -9.869 8.405 7.538 1.00 96.06 85 GLY A C 1
ATOM 640 O O . GLY A 1 85 ? -8.667 8.585 7.713 1.00 96.06 85 GLY A O 1
ATOM 641 N N . GLN A 1 86 ? -10.787 8.926 8.346 1.00 95.62 86 GLN A N 1
ATOM 642 C CA . GLN A 1 86 ? -10.506 9.661 9.585 1.00 95.62 86 GLN A CA 1
ATOM 643 C C . GLN A 1 86 ? -10.652 8.770 10.834 1.00 95.62 86 GLN A C 1
ATOM 645 O O . GLN A 1 86 ? -10.788 9.273 11.950 1.00 95.62 86 GLN A O 1
ATOM 650 N N . THR A 1 87 ? -10.649 7.446 10.654 1.00 89.19 87 THR A N 1
ATOM 651 C CA . THR A 1 87 ? -10.769 6.481 11.747 1.00 89.19 87 THR A CA 1
ATOM 652 C C . THR A 1 87 ? -9.589 6.560 12.715 1.00 89.19 87 THR A C 1
ATOM 654 O O . THR A 1 87 ? -8.461 6.847 12.331 1.00 89.19 87 THR A O 1
ATOM 657 N N . ASN A 1 88 ? -9.839 6.202 13.971 1.00 85.94 88 ASN A N 1
ATOM 658 C CA . ASN A 1 88 ? -8.836 6.030 15.020 1.00 85.94 88 ASN A CA 1
ATOM 659 C C . ASN A 1 88 ? -8.600 4.545 15.365 1.00 85.94 88 ASN A C 1
ATOM 661 O O . ASN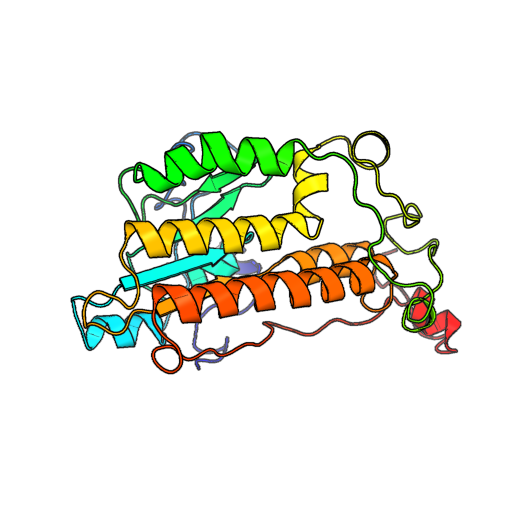 A 1 88 ? -8.298 4.215 16.508 1.00 85.94 88 ASN A O 1
ATOM 665 N N . SER A 1 89 ? -8.828 3.643 14.404 1.00 91.31 89 SER A N 1
ATOM 666 C CA . SER A 1 89 ? -8.724 2.192 14.597 1.00 91.31 89 SER A CA 1
ATOM 667 C C . SER A 1 89 ? -7.333 1.660 14.197 1.00 91.31 89 SER A C 1
ATOM 669 O O . SER A 1 89 ? -6.320 2.301 14.466 1.00 91.31 89 SER A O 1
ATOM 671 N N . HIS A 1 90 ? -7.248 0.475 13.595 1.00 98.00 90 HIS A N 1
ATOM 672 C CA . HIS A 1 90 ? -5.986 -0.218 13.338 1.00 98.00 90 HIS A CA 1
ATOM 673 C C . HIS A 1 90 ? -5.372 0.212 12.005 1.00 98.00 90 HIS A C 1
ATOM 675 O O . HIS A 1 90 ? -5.735 -0.306 10.952 1.00 98.00 90 HIS A O 1
ATOM 681 N N . VAL A 1 91 ? -4.422 1.145 12.039 1.00 98.69 91 VAL A N 1
ATOM 682 C CA . VAL A 1 91 ? -3.728 1.618 10.833 1.00 98.69 91 VAL A CA 1
ATOM 683 C C . VAL A 1 91 ? -2.233 1.415 10.988 1.00 98.69 91 VAL A C 1
ATOM 685 O O . VAL A 1 91 ? -1.627 1.963 11.911 1.00 98.69 91 VAL A O 1
ATOM 688 N N . TYR A 1 92 ? -1.643 0.644 10.079 1.00 98.81 92 TYR A N 1
ATOM 689 C CA . TYR A 1 92 ? -0.220 0.324 10.104 1.00 98.81 92 TYR A CA 1
ATOM 690 C C . TYR A 1 92 ? 0.392 0.469 8.718 1.00 98.81 92 TYR A C 1
ATOM 692 O O . TYR A 1 92 ? -0.223 0.117 7.709 1.00 98.81 92 TYR A O 1
ATOM 700 N N . TRP A 1 93 ? 1.620 0.968 8.666 1.00 98.75 93 TRP A N 1
ATOM 701 C CA . TRP A 1 93 ? 2.392 1.021 7.433 1.00 98.75 93 TRP A CA 1
ATOM 702 C C . TRP A 1 93 ? 3.831 0.598 7.651 1.00 98.75 93 TRP A C 1
ATOM 704 O O . TRP A 1 93 ? 4.339 0.666 8.766 1.00 98.75 93 TRP A O 1
ATOM 714 N N . LEU A 1 94 ? 4.486 0.145 6.593 1.00 98.12 94 LEU A N 1
ATOM 715 C CA . LEU A 1 94 ? 5.877 -0.267 6.664 1.00 98.12 94 LEU A CA 1
ATOM 716 C C . LEU A 1 94 ? 6.810 0.948 6.767 1.00 98.12 94 LEU A C 1
ATOM 718 O O . LEU A 1 94 ? 6.679 1.917 6.019 1.00 98.12 94 LEU A O 1
ATOM 722 N N . LEU A 1 95 ? 7.768 0.879 7.685 1.00 96.69 95 LEU A N 1
ATOM 723 C CA . LEU A 1 95 ? 8.928 1.759 7.734 1.00 96.69 95 LEU A CA 1
ATOM 724 C C . LEU A 1 95 ? 10.123 0.968 7.191 1.00 96.69 95 LEU A C 1
ATOM 726 O O . LEU A 1 95 ? 10.612 0.068 7.872 1.00 96.69 95 LEU A O 1
ATOM 730 N N . HIS A 1 96 ? 10.521 1.257 5.947 1.00 93.12 96 HIS A N 1
ATOM 731 C CA . HIS A 1 96 ? 11.485 0.451 5.185 1.00 93.12 96 HIS A CA 1
ATOM 732 C C . HIS A 1 96 ? 12.817 0.280 5.929 1.00 93.12 96 HIS A C 1
ATOM 734 O O . HIS A 1 96 ? 13.197 -0.851 6.214 1.00 93.12 96 HIS A O 1
ATOM 740 N N . ASP A 1 97 ? 13.448 1.382 6.343 1.00 92.12 97 ASP A N 1
ATOM 741 C CA . ASP A 1 97 ? 14.753 1.396 7.035 1.00 92.12 97 ASP A CA 1
ATOM 742 C C . ASP A 1 97 ? 14.773 0.589 8.345 1.00 92.12 97 ASP A C 1
ATOM 744 O O . ASP A 1 97 ? 15.825 0.170 8.823 1.00 92.12 97 ASP A O 1
ATOM 748 N N . GLU A 1 98 ? 13.599 0.345 8.924 1.00 94.69 98 GLU A N 1
ATOM 749 C CA . GLU A 1 98 ? 13.426 -0.370 10.190 1.00 94.69 98 GLU A CA 1
ATOM 750 C C . GLU A 1 98 ? 12.825 -1.770 9.996 1.00 94.69 98 GLU A C 1
ATOM 752 O O . GLU A 1 98 ? 12.578 -2.476 10.975 1.00 94.69 98 GLU A O 1
ATOM 757 N N . ALA A 1 99 ? 12.545 -2.160 8.746 1.00 95.50 99 ALA A N 1
ATOM 758 C CA . ALA A 1 99 ? 11.933 -3.426 8.349 1.00 95.50 99 ALA A CA 1
ATOM 759 C C . ALA A 1 99 ? 10.729 -3.843 9.205 1.00 95.50 99 ALA A C 1
ATOM 761 O O . ALA A 1 99 ? 10.559 -5.015 9.549 1.00 95.50 99 ALA A O 1
ATOM 762 N N . ARG A 1 100 ? 9.872 -2.880 9.558 1.00 97.31 100 ARG A N 1
ATOM 763 C CA . ARG A 1 100 ? 8.764 -3.125 10.483 1.00 97.31 100 ARG A CA 1
ATOM 764 C C . ARG A 1 100 ? 7.533 -2.292 10.183 1.00 97.31 100 ARG A C 1
ATOM 766 O O . ARG A 1 100 ? 7.623 -1.158 9.716 1.00 97.31 100 ARG A O 1
ATOM 773 N N . PHE A 1 101 ? 6.372 -2.839 10.513 1.00 98.62 101 PHE A N 1
ATOM 774 C CA . PHE A 1 101 ? 5.122 -2.100 10.493 1.00 98.62 101 PHE A CA 1
ATOM 775 C C . PHE A 1 101 ? 5.018 -1.192 11.713 1.00 98.62 101 PHE A C 1
ATOM 777 O O . PHE A 1 101 ? 5.162 -1.633 12.857 1.00 98.62 101 PHE A O 1
ATOM 784 N N . VAL A 1 102 ? 4.743 0.078 11.451 1.00 98.62 102 VAL A N 1
ATOM 785 C CA . VAL A 1 102 ? 4.637 1.147 12.436 1.00 98.62 102 VAL A CA 1
ATOM 786 C C . VAL A 1 102 ? 3.248 1.779 12.412 1.00 98.62 102 VAL A C 1
ATOM 788 O O . VAL A 1 102 ? 2.468 1.595 11.478 1.00 98.62 102 VAL A O 1
ATOM 791 N N . THR A 1 103 ? 2.937 2.534 13.461 1.00 98.62 103 THR A N 1
ATOM 792 C CA . THR A 1 103 ? 1.762 3.410 13.537 1.00 98.62 103 THR A CA 1
ATOM 793 C C . THR A 1 103 ? 2.136 4.704 14.261 1.00 98.62 103 THR A C 1
ATOM 795 O O . THR A 1 103 ? 3.273 4.858 14.709 1.00 98.62 103 THR A O 1
ATOM 798 N N . SER A 1 104 ? 1.210 5.649 14.390 1.00 98.31 104 SER A N 1
ATOM 799 C CA . SER A 1 104 ? 1.439 6.912 15.096 1.00 98.31 104 SER A CA 1
ATOM 800 C C . SER A 1 104 ? 0.557 7.074 16.328 1.00 98.31 104 SER A C 1
ATOM 802 O O . SER A 1 104 ? -0.450 6.380 16.494 1.00 98.31 104 SER A O 1
ATOM 804 N N . HIS A 1 105 ? 0.904 8.066 17.153 1.00 97.56 105 HIS A N 1
ATOM 805 C CA . HIS A 1 105 ? 0.109 8.506 18.308 1.00 97.56 105 HIS A CA 1
ATOM 806 C C . HIS A 1 105 ? -1.326 8.929 17.958 1.00 97.56 105 HIS A C 1
ATOM 808 O O . HIS A 1 105 ? -2.165 9.033 18.852 1.00 97.56 105 HIS A O 1
ATOM 814 N N . HIS A 1 106 ? -1.638 9.132 16.672 1.00 98.06 106 HIS A N 1
ATOM 815 C CA . HIS A 1 106 ? -3.012 9.337 16.216 1.00 98.06 106 HIS A CA 1
ATOM 816 C C . HIS A 1 106 ? -3.892 8.090 16.422 1.00 98.06 106 HIS A C 1
ATOM 818 O O . HIS A 1 106 ? -5.063 8.219 16.776 1.00 98.06 106 HIS A O 1
ATOM 824 N N . TYR A 1 107 ? -3.339 6.894 16.198 1.00 98.06 107 TYR A N 1
ATOM 825 C CA . TYR A 1 107 ? -4.095 5.635 16.171 1.00 98.06 107 TYR A CA 1
ATOM 826 C C . TYR A 1 107 ? -3.947 4.817 17.452 1.00 98.06 107 TYR A C 1
ATOM 828 O O . TYR A 1 107 ? -4.877 4.128 17.864 1.00 98.06 107 TYR A O 1
ATOM 836 N N . ALA A 1 108 ? -2.780 4.868 18.094 1.00 96.88 108 ALA A N 1
ATOM 837 C CA . ALA A 1 108 ? -2.502 4.054 19.267 1.00 96.88 108 ALA A CA 1
ATOM 838 C C . ALA A 1 108 ? -1.572 4.774 20.244 1.00 96.88 108 ALA A C 1
ATOM 840 O O . ALA A 1 108 ? -0.777 5.616 19.853 1.00 96.88 108 ALA A O 1
ATOM 841 N N . GLN A 1 109 ? -1.664 4.415 21.525 1.00 96.00 109 GLN A N 1
ATOM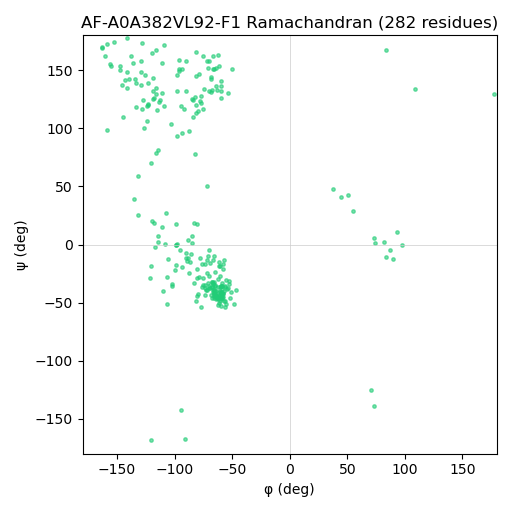 842 C CA . GLN A 1 109 ? -0.740 4.887 22.568 1.00 96.00 109 GLN A CA 1
ATOM 843 C C . GLN A 1 109 ? 0.431 3.918 22.793 1.00 96.00 109 GLN A C 1
ATOM 845 O O . GLN A 1 109 ? 1.447 4.283 23.374 1.00 96.00 109 GLN A O 1
ATOM 850 N N . ALA A 1 110 ? 0.276 2.667 22.357 1.00 96.81 110 ALA A N 1
ATOM 851 C CA . ALA A 1 110 ? 1.292 1.627 22.400 1.00 96.81 110 ALA A CA 1
ATOM 852 C C . ALA A 1 110 ? 0.995 0.587 21.312 1.00 96.81 110 ALA A C 1
ATOM 854 O O . ALA A 1 110 ? -0.163 0.395 20.932 1.00 96.81 110 ALA A O 1
ATOM 855 N N . TYR A 1 111 ? 2.025 -0.114 20.837 1.00 97.25 111 TYR A N 1
ATOM 856 C CA . TYR A 1 111 ? 1.827 -1.220 19.904 1.00 97.25 111 TYR A CA 1
ATOM 857 C C . TYR A 1 111 ? 1.102 -2.386 20.586 1.00 97.25 111 TYR A C 1
ATOM 859 O O . TYR A 1 111 ? 1.525 -2.800 21.670 1.00 97.25 111 TYR A O 1
ATOM 867 N N . PRO A 1 112 ? 0.067 -2.974 19.961 1.00 96.56 112 PRO A N 1
ATOM 868 C CA . PRO A 1 112 ? -0.497 -4.222 20.449 1.00 96.56 112 PRO A CA 1
ATOM 869 C C . PRO A 1 112 ? 0.517 -5.362 20.289 1.00 96.56 112 PRO A C 1
ATOM 871 O O . PRO A 1 112 ? 1.350 -5.345 19.379 1.00 96.56 112 PRO A O 1
ATOM 874 N N . GLY A 1 113 ? 0.427 -6.366 21.166 1.00 97.75 113 GLY A N 1
ATOM 875 C CA . GLY A 1 113 ? 1.383 -7.478 21.207 1.00 97.75 113 GLY A CA 1
ATOM 876 C C . GLY A 1 113 ? 1.519 -8.219 19.876 1.00 97.75 113 GLY A C 1
ATOM 877 O O . GLY A 1 113 ? 2.630 -8.561 19.492 1.00 97.75 113 GLY A O 1
ATOM 878 N N . TRP A 1 114 ? 0.428 -8.381 19.123 1.00 97.69 114 TRP A N 1
ATOM 879 C CA . TRP A 1 114 ? 0.460 -9.078 17.835 1.00 97.69 114 TRP A CA 1
ATOM 880 C C . TRP A 1 114 ? 1.249 -8.339 16.745 1.00 97.69 114 TRP A C 1
ATOM 882 O O . TRP A 1 114 ? 1.898 -8.984 15.929 1.00 97.69 114 TRP A O 1
ATOM 892 N N . VAL A 1 115 ? 1.265 -7.000 16.750 1.00 98.44 115 VAL A N 1
ATOM 893 C CA . VAL A 1 115 ? 2.098 -6.217 15.814 1.00 98.44 115 VAL A CA 1
ATOM 894 C C . VAL A 1 115 ? 3.567 -6.288 16.221 1.00 98.44 115 VAL A C 1
ATOM 896 O O . VAL A 1 115 ? 4.441 -6.359 15.360 1.00 98.44 115 VAL A O 1
ATOM 899 N N . GLN A 1 116 ? 3.851 -6.286 17.528 1.00 97.94 116 GLN A N 1
ATOM 900 C CA . GLN A 1 116 ? 5.216 -6.470 18.027 1.00 97.94 116 GLN A CA 1
ATOM 901 C C . GLN A 1 116 ? 5.748 -7.852 17.631 1.00 97.94 116 GLN A C 1
ATOM 903 O O . GLN A 1 116 ? 6.776 -7.924 16.964 1.00 97.94 116 GLN A O 1
ATOM 908 N N . GLY A 1 117 ? 4.994 -8.918 17.921 1.00 97.94 117 GLY A N 1
ATOM 909 C CA . GLY A 1 117 ? 5.351 -10.288 17.544 1.00 97.94 117 GLY A CA 1
ATOM 910 C C . GLY A 1 117 ? 5.501 -10.467 16.032 1.00 97.94 117 GLY A C 1
ATOM 911 O O . GLY A 1 117 ? 6.481 -11.047 15.577 1.00 97.94 117 GLY A O 1
ATOM 912 N N . PHE A 1 118 ? 4.604 -9.884 15.228 1.00 98.50 118 PHE A N 1
ATOM 913 C CA . PHE A 1 118 ? 4.739 -9.914 13.769 1.00 98.50 118 PHE A CA 1
ATOM 914 C C . PHE A 1 118 ? 6.054 -9.275 13.294 1.00 98.50 118 PHE A C 1
ATOM 916 O O . PHE A 1 118 ? 6.765 -9.846 12.467 1.00 98.50 118 PHE A O 1
ATOM 923 N N . ASN A 1 119 ? 6.399 -8.105 13.836 1.00 98.25 119 ASN A N 1
ATOM 924 C CA . ASN A 1 119 ? 7.636 -7.406 13.494 1.00 98.25 119 ASN A CA 1
ATOM 925 C C . ASN A 1 119 ? 8.896 -8.156 13.955 1.00 98.25 119 ASN A C 1
ATOM 927 O O . ASN A 1 119 ? 9.921 -8.092 13.287 1.00 98.25 119 ASN A O 1
ATOM 931 N N . GLU A 1 120 ? 8.845 -8.853 15.086 1.00 96.81 120 GLU A N 1
ATOM 932 C CA . GLU A 1 120 ? 10.012 -9.545 15.645 1.00 96.81 120 GLU A CA 1
ATOM 933 C C . GLU A 1 120 ? 10.239 -10.923 15.009 1.00 96.81 120 GLU A C 1
ATOM 935 O O . GLU A 1 120 ? 11.384 -11.338 14.820 1.00 96.81 120 GLU A O 1
ATOM 940 N N . GLU A 1 121 ? 9.169 -11.619 14.625 1.00 95.38 121 GLU A N 1
ATOM 941 C CA . GLU A 1 121 ? 9.235 -13.015 14.184 1.00 95.38 121 GLU A CA 1
ATOM 942 C C . GLU A 1 121 ? 9.041 -13.162 12.668 1.00 95.38 121 GLU A C 1
ATOM 944 O O . GLU A 1 121 ? 9.856 -13.783 11.973 1.00 95.38 121 GLU A O 1
ATOM 949 N N . VAL A 1 122 ? 7.972 -12.567 12.131 1.00 95.94 122 VAL A N 1
ATOM 950 C CA . VAL A 1 122 ? 7.576 -12.746 10.727 1.00 95.94 122 VAL A CA 1
ATOM 951 C C . VAL A 1 122 ? 8.396 -11.840 9.818 1.00 95.94 122 VAL A C 1
ATOM 953 O O . VAL A 1 122 ? 8.973 -12.322 8.841 1.00 95.94 122 VAL A O 1
ATOM 956 N N . MET A 1 123 ? 8.516 -10.553 10.159 1.00 96.50 123 MET A N 1
ATOM 957 C CA . MET A 1 123 ? 9.302 -9.606 9.360 1.00 96.50 123 MET A CA 1
ATOM 958 C C . MET A 1 123 ? 10.773 -10.007 9.290 1.00 96.50 123 MET A C 1
ATOM 960 O O . MET A 1 123 ? 11.323 -10.036 8.194 1.00 96.50 123 MET A O 1
ATOM 964 N N . THR A 1 124 ? 11.377 -10.425 10.407 1.00 93.81 124 THR A N 1
ATOM 965 C CA . THR A 1 124 ? 12.761 -10.932 10.444 1.00 93.81 124 THR A CA 1
ATOM 966 C C . THR A 1 124 ? 12.985 -12.081 9.458 1.00 93.81 124 THR A C 1
ATOM 968 O O . THR A 1 124 ? 14.026 -12.155 8.812 1.00 93.81 124 THR A O 1
ATOM 971 N N . THR A 1 125 ? 12.000 -12.970 9.308 1.00 93.69 125 THR A N 1
ATOM 972 C CA . THR A 1 125 ? 12.075 -14.084 8.355 1.00 93.69 125 THR A CA 1
ATOM 973 C C . THR A 1 125 ? 11.896 -13.604 6.915 1.00 93.69 125 THR A C 1
ATOM 975 O O . THR A 1 125 ? 12.640 -14.028 6.031 1.00 93.69 125 THR A O 1
ATOM 978 N N . LEU A 1 126 ? 10.936 -12.707 6.666 1.00 93.00 126 LEU A N 1
ATOM 979 C CA . LEU A 1 126 ? 10.678 -12.147 5.335 1.00 93.00 126 LEU A CA 1
ATOM 980 C C . LEU A 1 126 ? 11.887 -11.380 4.788 1.00 93.00 126 LEU A C 1
ATOM 982 O O . LEU A 1 126 ? 12.221 -11.532 3.614 1.00 93.00 126 LEU A O 1
ATOM 986 N N . VAL A 1 127 ? 12.561 -10.606 5.641 1.00 94.44 127 VAL A N 1
ATOM 987 C CA . VAL A 1 127 ? 13.750 -9.831 5.266 1.00 94.44 127 VAL A CA 1
ATOM 988 C C . VAL A 1 127 ? 15.044 -10.642 5.327 1.00 94.44 127 VAL A C 1
ATOM 990 O O . VAL A 1 127 ? 16.099 -10.094 5.078 1.00 94.44 127 VAL A O 1
ATOM 993 N N . ALA A 1 128 ? 15.025 -11.932 5.671 1.00 93.25 128 ALA A N 1
ATOM 994 C CA . ALA A 1 128 ? 16.241 -12.752 5.612 1.00 93.25 128 ALA A CA 1
ATOM 995 C C . ALA A 1 128 ? 16.551 -13.239 4.184 1.00 93.25 128 ALA A C 1
ATOM 997 O O . ALA A 1 128 ? 17.685 -13.617 3.876 1.00 93.25 128 ALA A O 1
ATOM 998 N N . ASP A 1 129 ? 15.541 -13.267 3.312 1.00 89.12 129 ASP A N 1
ATOM 999 C CA . ASP A 1 129 ? 15.699 -13.695 1.929 1.00 89.12 129 ASP A CA 1
ATOM 1000 C C . ASP A 1 129 ? 16.343 -12.588 1.085 1.00 89.12 129 ASP A C 1
ATOM 1002 O O . ASP A 1 129 ? 15.809 -11.488 0.954 1.00 89.12 129 ASP A O 1
ATOM 1006 N N . SER A 1 130 ? 17.465 -12.917 0.450 1.00 93.31 130 SER A N 1
ATOM 1007 C CA . SER A 1 130 ? 18.332 -11.991 -0.286 1.00 93.31 130 SER A CA 1
ATOM 1008 C C . SER A 1 130 ? 18.386 -12.249 -1.791 1.00 93.31 130 SER A C 1
ATOM 1010 O O . SER A 1 130 ? 19.186 -11.617 -2.486 1.00 93.31 130 SER A O 1
ATOM 1012 N N . VAL A 1 131 ? 17.543 -13.155 -2.296 1.00 94.19 131 VAL A N 1
ATOM 1013 C CA . VAL A 1 131 ? 17.442 -13.465 -3.724 1.00 94.19 131 VAL A CA 1
ATOM 1014 C C . VAL A 1 131 ? 16.005 -13.261 -4.192 1.00 94.19 131 VAL A C 1
ATOM 1016 O O . VAL A 1 131 ? 15.050 -13.580 -3.487 1.00 94.19 131 VAL A O 1
A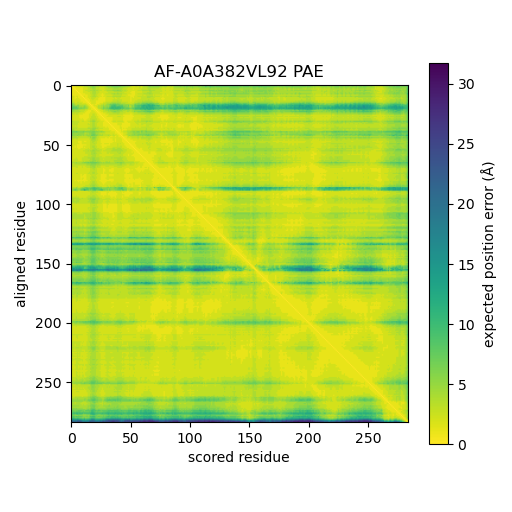TOM 1019 N N . TRP A 1 132 ? 15.847 -12.676 -5.371 1.00 94.25 132 TRP A N 1
ATOM 1020 C CA . TRP A 1 132 ? 14.590 -12.659 -6.101 1.00 94.25 132 TRP A CA 1
ATOM 1021 C C . TRP A 1 132 ? 14.846 -13.261 -7.479 1.00 94.25 132 TRP A C 1
ATOM 1023 O O . TRP A 1 132 ? 15.515 -12.673 -8.326 1.00 94.25 132 TRP A O 1
ATOM 1033 N N . ASP A 1 133 ? 14.356 -14.484 -7.654 1.00 93.69 133 ASP A N 1
ATOM 1034 C CA . ASP A 1 133 ? 14.423 -15.224 -8.909 1.00 93.69 133 ASP A CA 1
ATOM 1035 C C . ASP A 1 133 ? 13.119 -15.056 -9.700 1.00 93.69 133 ASP A C 1
ATOM 1037 O O . ASP A 1 133 ? 12.071 -14.724 -9.134 1.00 93.69 133 ASP A O 1
ATOM 1041 N N . THR A 1 134 ? 13.176 -15.295 -11.005 1.00 89.62 134 THR A N 1
ATOM 1042 C CA . THR A 1 134 ? 11.989 -15.224 -11.854 1.00 89.62 134 THR A CA 1
ATOM 1043 C C . THR A 1 134 ? 11.133 -16.473 -11.674 1.00 89.62 134 THR A C 1
ATOM 1045 O O . THR A 1 134 ? 11.564 -17.601 -11.910 1.00 89.62 134 THR A O 1
ATOM 1048 N N . GLU A 1 135 ? 9.878 -16.272 -11.273 1.00 86.38 135 GLU A N 1
ATOM 1049 C CA . GLU A 1 135 ? 8.859 -17.330 -11.270 1.00 86.38 135 GLU A CA 1
ATOM 1050 C C . GLU A 1 135 ? 8.118 -17.406 -12.623 1.00 86.38 135 GLU A C 1
ATOM 1052 O O . GLU A 1 135 ? 7.169 -18.177 -12.761 1.00 86.38 135 GLU A O 1
ATOM 1057 N N . VAL A 1 136 ? 8.519 -16.608 -13.627 1.00 92.94 136 VAL A N 1
ATOM 1058 C CA . VAL A 1 136 ? 7.821 -16.490 -14.917 1.00 92.94 136 VAL A CA 1
ATOM 1059 C C . VAL A 1 136 ? 8.094 -17.721 -15.797 1.00 92.94 136 VAL A C 1
ATOM 1061 O O . VAL A 1 136 ? 9.233 -17.917 -16.239 1.00 92.94 136 VAL A O 1
ATOM 1064 N N . PRO A 1 137 ? 7.064 -18.519 -16.147 1.00 92.88 137 PRO A N 1
ATOM 1065 C CA . PRO A 1 137 ? 7.207 -19.625 -17.088 1.00 92.88 137 PRO A CA 1
ATOM 1066 C C . PRO A 1 137 ? 7.694 -19.152 -18.460 1.00 92.88 137 PRO A C 1
ATOM 1068 O O . PRO A 1 137 ? 7.236 -18.130 -18.980 1.00 92.88 137 PRO A O 1
ATOM 1071 N N . VAL A 1 138 ? 8.586 -19.932 -19.077 1.00 92.25 138 VAL A N 1
ATOM 1072 C CA . VAL A 1 138 ? 9.207 -19.623 -20.380 1.00 92.25 138 VAL A CA 1
ATOM 1073 C C . VAL A 1 138 ? 8.160 -19.323 -21.456 1.00 92.25 138 VAL A C 1
ATOM 1075 O O . VAL A 1 138 ? 8.372 -18.471 -22.316 1.00 92.25 138 VAL A O 1
ATOM 1078 N N . GLU A 1 139 ? 7.004 -19.979 -21.392 1.00 95.75 139 GLU A N 1
ATOM 1079 C CA . GLU A 1 139 ? 5.910 -19.854 -22.354 1.00 95.75 139 GLU A CA 1
ATOM 1080 C C . GLU A 1 139 ? 5.269 -18.462 -22.373 1.00 95.75 139 GLU A C 1
ATOM 1082 O O . GLU A 1 139 ? 4.663 -18.091 -23.379 1.00 95.75 139 GLU A O 1
ATOM 1087 N N . ILE A 1 140 ? 5.387 -17.698 -21.282 1.00 95.62 140 ILE A N 1
ATOM 1088 C CA . ILE A 1 140 ? 4.768 -16.374 -21.148 1.00 95.62 140 ILE A CA 1
ATOM 1089 C C . ILE A 1 140 ? 5.777 -15.236 -20.987 1.00 95.62 140 ILE A C 1
ATOM 1091 O O . ILE A 1 140 ? 5.371 -14.077 -20.987 1.00 95.62 140 ILE A O 1
ATOM 1095 N N . GLN A 1 141 ? 7.082 -15.525 -20.943 1.00 94.44 141 GLN A N 1
ATOM 1096 C CA . GLN A 1 141 ? 8.128 -14.492 -20.883 1.00 94.44 141 GLN A CA 1
ATOM 1097 C C . GLN A 1 141 ? 8.029 -13.486 -22.039 1.00 94.44 141 GLN A C 1
ATOM 1099 O O . GLN A 1 141 ? 8.320 -12.307 -21.856 1.00 94.44 141 GLN A O 1
ATOM 1104 N N . SER A 1 142 ? 7.543 -13.904 -23.214 1.00 95.12 142 SER A N 1
ATOM 1105 C CA . SER A 1 142 ? 7.350 -13.018 -24.372 1.00 95.12 142 SER A CA 1
ATOM 1106 C C . SER A 1 142 ? 6.219 -11.991 -24.216 1.00 95.12 142 SER A C 1
ATOM 1108 O O . SER A 1 142 ? 6.011 -11.185 -25.121 1.00 95.12 142 SER A O 1
ATOM 1110 N N . LEU A 1 143 ? 5.447 -12.037 -23.123 1.00 95.44 143 LEU A N 1
ATOM 1111 C CA . LEU A 1 143 ? 4.465 -11.000 -22.787 1.00 95.44 143 LEU A CA 1
ATOM 1112 C C . LEU A 1 143 ? 5.125 -9.733 -22.222 1.00 95.44 143 LEU A C 1
ATOM 1114 O O . LEU A 1 143 ? 4.494 -8.677 -22.204 1.00 95.44 143 LEU A O 1
ATOM 1118 N N . ALA A 1 144 ? 6.383 -9.833 -21.794 1.00 95.81 144 ALA A N 1
ATOM 1119 C CA . ALA A 1 144 ? 7.222 -8.723 -21.374 1.00 95.81 144 ALA A CA 1
ATOM 1120 C C . ALA A 1 144 ? 8.344 -8.458 -22.397 1.00 95.81 144 ALA A C 1
ATOM 1122 O O . ALA A 1 144 ? 8.558 -9.207 -23.356 1.00 95.81 144 ALA A O 1
ATOM 1123 N N . ARG A 1 145 ? 9.063 -7.351 -22.203 1.00 94.44 145 ARG A N 1
ATOM 1124 C CA . ARG A 1 145 ? 10.322 -7.040 -22.889 1.00 94.44 145 ARG A CA 1
ATOM 1125 C C . ARG A 1 145 ? 11.392 -8.089 -22.549 1.00 94.44 145 ARG A C 1
ATOM 1127 O O . ARG A 1 145 ? 11.227 -8.825 -21.578 1.00 94.44 145 ARG A O 1
ATOM 1134 N N . PRO A 1 146 ? 12.489 -8.173 -23.325 1.00 93.50 146 PRO A N 1
ATOM 1135 C CA . PRO A 1 146 ? 13.644 -8.984 -22.945 1.00 93.50 146 PRO A CA 1
ATOM 1136 C C . PRO A 1 146 ? 14.105 -8.701 -21.508 1.00 93.50 146 PRO A C 1
ATOM 1138 O O . PRO A 1 146 ? 13.951 -7.577 -21.039 1.00 93.50 146 PRO A O 1
ATOM 1141 N N . ASP A 1 147 ? 14.687 -9.711 -20.856 1.00 93.06 147 ASP A N 1
ATOM 1142 C CA . ASP A 1 147 ? 15.234 -9.670 -19.485 1.00 93.06 147 ASP A CA 1
ATOM 1143 C C . ASP A 1 147 ? 16.534 -8.849 -19.398 1.00 93.06 147 ASP A C 1
ATOM 1145 O O . ASP A 1 147 ? 17.588 -9.362 -19.036 1.00 93.06 147 ASP A O 1
ATOM 1149 N N . PHE A 1 148 ? 16.485 -7.630 -19.938 1.00 94.31 148 PHE A N 1
ATOM 1150 C CA . PHE A 1 148 ? 17.491 -6.580 -19.879 1.00 94.31 148 PHE A CA 1
ATOM 1151 C C . PHE A 1 148 ? 17.019 -5.381 -20.713 1.00 94.31 148 PHE A C 1
ATOM 1153 O O . PHE A 1 148 ? 16.769 -5.507 -21.920 1.00 94.31 148 PHE A O 1
ATOM 1160 N N . ALA A 1 149 ? 17.059 -4.184 -20.130 1.00 92.00 149 ALA A N 1
ATOM 1161 C CA . ALA A 1 149 ? 17.084 -2.942 -20.888 1.00 92.00 149 ALA A CA 1
ATOM 1162 C C . ALA A 1 149 ? 17.925 -1.881 -20.171 1.00 92.00 149 ALA A C 1
ATOM 1164 O O . ALA A 1 149 ? 17.812 -1.662 -18.970 1.00 92.00 149 ALA A O 1
ATOM 1165 N N . ALA A 1 150 ? 18.747 -1.144 -20.924 1.00 91.69 150 ALA A N 1
ATOM 1166 C CA . ALA A 1 150 ? 19.689 -0.175 -20.348 1.00 91.69 150 ALA A CA 1
ATOM 1167 C C . ALA A 1 150 ? 19.018 0.968 -19.551 1.00 91.69 150 ALA A C 1
ATOM 1169 O O . ALA A 1 150 ? 19.678 1.656 -18.774 1.00 91.69 150 ALA A O 1
ATOM 1170 N N . TYR A 1 151 ? 17.720 1.192 -19.769 1.00 89.38 151 TYR A N 1
ATOM 1171 C CA . TYR A 1 151 ? 16.917 2.216 -19.101 1.00 89.38 151 TYR A CA 1
ATOM 1172 C C . TYR A 1 151 ? 16.139 1.704 -17.878 1.00 89.38 151 TYR A C 1
ATOM 1174 O O . TYR A 1 151 ? 15.506 2.511 -17.196 1.00 89.38 151 TYR A O 1
ATOM 1182 N N . GLU A 1 152 ? 16.179 0.403 -17.595 1.00 91.75 152 GLU A N 1
ATOM 1183 C CA . GLU A 1 152 ? 15.593 -0.219 -16.403 1.00 91.75 152 GLU A CA 1
ATOM 1184 C C . GLU A 1 152 ? 16.634 -0.241 -15.285 1.00 91.75 152 GLU A C 1
ATOM 1186 O O . GLU A 1 152 ? 17.793 -0.573 -15.531 1.00 91.75 152 GLU A O 1
ATOM 1191 N N . ARG A 1 153 ? 16.255 0.177 -14.071 1.00 85.31 153 ARG A N 1
ATOM 1192 C CA . ARG A 1 153 ? 17.094 0.172 -12.856 1.00 85.31 153 ARG A CA 1
ATOM 1193 C C . ARG A 1 153 ? 18.573 0.519 -13.103 1.00 85.31 153 ARG A C 1
ATOM 1195 O O . ARG A 1 153 ? 19.494 -0.157 -12.658 1.00 85.31 153 ARG A O 1
ATOM 1202 N N . ARG A 1 154 ? 18.814 1.598 -13.856 1.00 77.12 154 ARG A N 1
ATOM 1203 C CA . ARG A 1 154 ? 20.164 2.091 -14.213 1.00 77.12 154 ARG A CA 1
ATOM 1204 C C . ARG A 1 154 ? 21.065 1.039 -14.898 1.00 77.12 154 ARG A C 1
ATOM 1206 O O . ARG A 1 154 ? 22.286 1.125 -14.790 1.00 77.12 154 ARG A O 1
ATOM 1213 N N . GLY A 1 155 ? 20.474 0.087 -15.621 1.00 76.00 155 GLY A N 1
ATOM 1214 C CA . GLY A 1 155 ? 21.156 -0.963 -16.379 1.00 76.00 155 GLY A CA 1
ATOM 1215 C C . GLY A 1 155 ? 21.362 -2.284 -15.630 1.00 76.00 155 GLY A C 1
ATOM 1216 O O . GLY A 1 155 ? 22.109 -3.123 -16.128 1.00 76.00 155 GLY A O 1
ATOM 1217 N N . SER A 1 156 ? 20.732 -2.474 -14.465 1.00 79.50 156 SER A N 1
ATOM 1218 C CA . SER A 1 156 ? 20.746 -3.727 -13.694 1.00 79.50 156 SER A CA 1
ATOM 1219 C C . SER A 1 156 ? 19.333 -4.318 -13.608 1.00 79.50 156 SER A C 1
ATOM 1221 O O . SER A 1 156 ? 18.646 -4.130 -12.606 1.00 79.50 156 SER A O 1
ATOM 1223 N N . SER A 1 157 ? 18.887 -4.982 -14.679 1.00 86.69 157 SER A N 1
ATOM 1224 C CA . SER A 1 157 ? 17.516 -5.512 -14.826 1.00 86.69 157 SER A CA 1
ATOM 1225 C C . SER A 1 157 ? 17.455 -6.940 -15.375 1.00 86.69 157 SER A C 1
ATOM 1227 O O . SER A 1 157 ? 16.663 -7.260 -16.251 1.00 86.69 157 SER A O 1
ATOM 1229 N N . THR A 1 158 ? 18.385 -7.787 -14.940 1.00 92.69 158 THR A N 1
ATOM 1230 C CA . THR A 1 158 ? 18.409 -9.200 -15.344 1.00 92.69 158 THR A CA 1
ATOM 1231 C C . THR A 1 158 ? 18.184 -10.067 -14.123 1.00 92.69 158 THR A C 1
ATOM 1233 O O . THR A 1 158 ? 18.872 -9.871 -13.115 1.00 92.69 158 THR A O 1
ATOM 1236 N N . PHE A 1 159 ? 17.323 -11.072 -14.230 1.00 94.62 159 PHE A N 1
ATOM 1237 C CA . PHE A 1 159 ? 17.210 -12.087 -13.190 1.00 94.62 159 PHE A CA 1
ATOM 1238 C C . PHE A 1 159 ? 18.446 -13.017 -13.146 1.00 94.62 159 PHE A C 1
ATOM 1240 O O . PHE A 1 159 ? 19.089 -13.259 -14.173 1.00 94.62 159 PHE A O 1
ATOM 1247 N N . PRO A 1 160 ? 18.778 -13.597 -11.971 1.00 95.12 160 PRO A N 1
ATOM 1248 C CA . PRO A 1 160 ? 18.187 -13.329 -10.658 1.00 95.12 160 PRO A CA 1
ATOM 1249 C C . PRO A 1 160 ? 18.724 -12.036 -10.020 1.00 95.12 160 PRO A C 1
ATOM 1251 O O . PRO A 1 160 ? 19.909 -11.716 -10.129 1.00 95.12 160 PRO A O 1
ATOM 1254 N N . HIS A 1 161 ? 17.865 -11.351 -9.265 1.00 94.12 161 HIS A N 1
ATOM 1255 C CA . HIS A 1 161 ? 18.226 -10.196 -8.446 1.00 94.12 161 HIS A CA 1
ATOM 1256 C C . HIS A 1 161 ? 18.819 -10.660 -7.113 1.00 94.12 161 HIS A C 1
ATOM 1258 O O . HIS A 1 161 ? 18.215 -11.458 -6.391 1.00 94.12 161 HIS A O 1
ATOM 1264 N N . ILE A 1 162 ? 20.008 -10.162 -6.767 1.00 93.81 162 ILE A N 1
ATOM 1265 C CA . ILE A 1 162 ? 20.722 -10.528 -5.537 1.00 93.81 162 ILE A CA 1
ATOM 1266 C C . ILE A 1 162 ? 21.007 -9.257 -4.752 1.00 93.81 162 ILE A C 1
ATOM 1268 O O . ILE A 1 162 ? 21.757 -8.398 -5.213 1.00 93.81 162 ILE A O 1
ATOM 1272 N N . SER A 1 163 ? 20.473 -9.172 -3.534 1.00 93.31 163 SER A N 1
ATOM 1273 C CA . SER A 1 163 ? 20.518 -7.944 -2.736 1.00 93.31 163 SER A CA 1
ATOM 1274 C C . SER A 1 163 ? 21.922 -7.358 -2.589 1.00 93.31 163 SER A C 1
ATOM 1276 O O . SER A 1 163 ? 22.123 -6.173 -2.837 1.00 93.31 163 SER A O 1
ATOM 1278 N N . SER A 1 164 ? 22.912 -8.201 -2.283 1.00 92.12 164 SER A N 1
ATOM 1279 C CA . SER A 1 164 ? 24.301 -7.778 -2.060 1.00 92.12 164 SER A CA 1
ATOM 1280 C C . SER A 1 164 ? 25.014 -7.224 -3.299 1.00 92.12 164 SER A C 1
ATOM 1282 O O . SER A 1 164 ? 26.097 -6.651 -3.160 1.00 92.12 164 SER A O 1
ATOM 1284 N N . LEU A 1 165 ? 24.447 -7.410 -4.495 1.00 88.81 165 LEU A N 1
ATOM 1285 C CA . LEU A 1 165 ? 24.993 -6.905 -5.756 1.00 88.81 165 LEU A CA 1
ATOM 1286 C C . LEU A 1 165 ? 24.310 -5.617 -6.225 1.00 88.81 165 LEU A C 1
ATOM 1288 O O . LEU A 1 165 ? 24.901 -4.881 -7.013 1.00 88.81 165 LEU A O 1
ATOM 1292 N N . GLU A 1 166 ? 23.089 -5.355 -5.762 1.00 86.81 166 GLU A N 1
ATOM 1293 C CA . GLU A 1 166 ? 22.218 -4.333 -6.348 1.00 86.81 166 GLU A CA 1
ATOM 1294 C C . GLU A 1 166 ? 22.024 -3.124 -5.449 1.00 86.81 166 GLU A C 1
ATOM 1296 O O . GLU A 1 166 ? 22.041 -1.999 -5.941 1.00 86.81 166 GLU A O 1
ATOM 1301 N N . GLU A 1 167 ? 21.884 -3.343 -4.142 1.00 84.69 167 GLU A N 1
ATOM 1302 C CA . GLU A 1 167 ? 21.657 -2.265 -3.189 1.00 84.69 167 GLU A CA 1
ATOM 1303 C C . GLU A 1 167 ? 22.623 -2.347 -2.021 1.00 84.69 167 GLU A C 1
ATOM 1305 O O . GLU A 1 167 ? 23.049 -3.411 -1.570 1.00 84.69 167 GLU A O 1
ATOM 1310 N N . ARG A 1 168 ? 22.961 -1.170 -1.498 1.00 85.62 168 ARG A N 1
ATOM 1311 C CA . ARG A 1 168 ? 23.722 -1.075 -0.254 1.00 85.62 168 ARG A CA 1
ATOM 1312 C C . ARG A 1 168 ? 22.840 -1.350 0.959 1.00 85.62 168 ARG A C 1
ATOM 1314 O O . ARG A 1 168 ? 23.331 -1.907 1.939 1.00 85.62 168 ARG A O 1
ATOM 1321 N N . ASP A 1 169 ? 21.592 -0.900 0.894 1.00 90.94 169 ASP A N 1
ATOM 1322 C CA . ASP A 1 169 ? 20.597 -1.146 1.923 1.00 90.94 169 ASP A CA 1
ATOM 1323 C C . ASP A 1 169 ? 19.783 -2.384 1.551 1.00 90.94 169 ASP A C 1
ATOM 1325 O O . ASP A 1 169 ? 19.151 -2.449 0.495 1.00 90.94 169 ASP A O 1
ATOM 1329 N N . HIS A 1 170 ? 19.837 -3.388 2.419 1.00 93.38 170 HIS A N 1
ATOM 1330 C CA . HIS A 1 170 ? 19.126 -4.633 2.202 1.00 93.38 170 HIS A CA 1
ATOM 1331 C C . HIS A 1 170 ? 17.607 -4.446 2.283 1.00 93.38 170 HIS A C 1
ATOM 1333 O O . HIS A 1 170 ? 16.877 -5.085 1.530 1.00 93.38 170 HIS A O 1
ATOM 1339 N N . TYR A 1 171 ? 17.119 -3.578 3.167 1.00 94.81 171 TYR A N 1
ATOM 1340 C CA . TYR A 1 171 ? 15.686 -3.414 3.374 1.00 94.81 171 TYR A CA 1
ATOM 1341 C C . TYR A 1 171 ? 15.024 -2.684 2.215 1.00 94.81 171 TYR A C 1
ATOM 1343 O 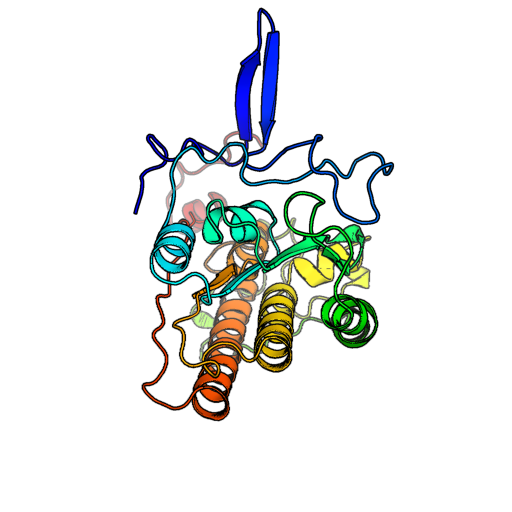O . TYR A 1 171 ? 13.961 -3.116 1.774 1.00 94.81 171 TYR A O 1
ATOM 1351 N N . GLU A 1 172 ? 15.682 -1.673 1.648 1.00 90.94 172 GLU A N 1
ATOM 1352 C CA . GLU A 1 172 ? 15.204 -1.045 0.409 1.00 90.94 172 GLU A CA 1
ATOM 1353 C C . GLU A 1 172 ? 15.086 -2.082 -0.711 1.00 90.94 172 GLU A C 1
ATOM 1355 O O . GLU A 1 172 ? 14.038 -2.200 -1.340 1.00 90.94 172 GLU A O 1
ATOM 1360 N N . TRP A 1 173 ? 16.097 -2.945 -0.879 1.00 93.69 173 TRP A N 1
ATOM 1361 C CA . TRP A 1 173 ? 16.024 -4.041 -1.849 1.00 93.69 173 TRP A CA 1
ATOM 1362 C C . TRP A 1 173 ? 14.854 -5.002 -1.588 1.00 93.69 173 TRP A C 1
ATOM 1364 O O . TRP A 1 173 ? 14.181 -5.428 -2.527 1.00 93.69 173 TRP A O 1
ATOM 1374 N N . VAL A 1 174 ? 14.601 -5.363 -0.325 1.00 94.69 174 VAL A N 1
ATOM 1375 C CA . VAL A 1 174 ? 13.495 -6.264 0.034 1.00 94.69 174 VAL A CA 1
ATOM 1376 C C . VAL A 1 174 ? 12.150 -5.624 -0.301 1.00 94.69 174 VAL A C 1
ATOM 1378 O O . VAL A 1 174 ? 11.272 -6.303 -0.839 1.00 94.69 174 VAL A O 1
ATOM 1381 N N . PHE A 1 175 ? 11.959 -4.344 0.007 1.00 93.94 175 PHE A N 1
ATOM 1382 C CA . PHE A 1 175 ? 10.654 -3.693 -0.120 1.00 93.94 175 PHE A CA 1
ATOM 1383 C C . PHE A 1 175 ? 10.382 -3.078 -1.495 1.00 93.94 175 PHE A C 1
ATOM 1385 O O . PHE A 1 175 ? 9.215 -2.846 -1.817 1.00 93.94 175 PHE A O 1
ATOM 1392 N N . ASP A 1 176 ? 11.406 -2.975 -2.342 1.00 93.25 176 ASP A N 1
ATOM 1393 C CA . ASP A 1 176 ? 11.305 -2.764 -3.792 1.00 93.25 176 ASP A CA 1
ATOM 1394 C C . ASP A 1 176 ? 11.079 -4.075 -4.581 1.00 93.25 176 ASP A C 1
ATOM 1396 O O . ASP A 1 176 ? 11.286 -4.148 -5.794 1.00 93.25 176 ASP A O 1
ATOM 1400 N N . SER A 1 177 ? 10.623 -5.131 -3.900 1.00 94.56 177 SER A N 1
ATOM 1401 C CA . SER A 1 177 ? 10.329 -6.449 -4.472 1.00 94.56 177 SER A CA 1
ATOM 1402 C C . SER A 1 177 ? 8.913 -6.925 -4.102 1.00 94.56 177 SER A C 1
ATOM 1404 O O . SER A 1 177 ? 8.266 -6.321 -3.238 1.00 94.56 177 SER A O 1
ATOM 1406 N N . PRO A 1 178 ? 8.427 -8.054 -4.664 1.00 96.19 178 PRO A N 1
ATOM 1407 C CA . PRO A 1 178 ? 7.105 -8.603 -4.333 1.00 96.19 178 PRO A CA 1
ATOM 1408 C C . PRO A 1 178 ? 6.908 -8.929 -2.838 1.00 96.19 178 PRO A C 1
ATOM 1410 O O . PRO A 1 178 ? 5.780 -9.081 -2.362 1.00 96.19 178 PRO A O 1
ATOM 1413 N N . LYS A 1 179 ? 8.002 -9.016 -2.065 1.00 94.69 179 LYS A N 1
ATOM 1414 C CA . LYS A 1 179 ? 7.983 -9.292 -0.620 1.00 94.69 179 LYS A CA 1
ATOM 1415 C C . LYS A 1 179 ? 7.218 -8.233 0.176 1.00 94.69 179 LYS A C 1
ATOM 1417 O O . LYS A 1 179 ? 6.672 -8.566 1.226 1.00 94.69 179 LYS A O 1
ATOM 1422 N N . SER A 1 180 ? 7.138 -6.998 -0.319 1.00 96.31 180 SER A N 1
ATOM 1423 C CA . SER A 1 180 ? 6.398 -5.917 0.340 1.00 96.31 180 SER A CA 1
ATOM 1424 C C . SER A 1 180 ? 4.895 -6.224 0.418 1.00 96.31 180 SER A C 1
ATOM 1426 O O . SER A 1 180 ? 4.291 -6.147 1.489 1.00 96.31 180 SER A O 1
ATOM 1428 N N . ASP A 1 181 ? 4.296 -6.693 -0.682 1.00 98.44 181 ASP A N 1
ATOM 1429 C CA . ASP A 1 181 ? 2.869 -7.054 -0.721 1.00 98.44 181 ASP A CA 1
ATOM 1430 C C . ASP A 1 181 ? 2.590 -8.315 0.098 1.00 98.44 181 ASP A C 1
ATOM 1432 O O . ASP A 1 181 ? 1.596 -8.377 0.828 1.00 98.44 181 ASP A O 1
ATOM 1436 N N . LYS A 1 182 ? 3.509 -9.288 0.065 1.00 97.38 182 LYS A N 1
ATOM 1437 C CA . LYS A 1 182 ? 3.440 -10.467 0.934 1.00 97.38 182 LYS A CA 1
ATOM 1438 C C . LYS A 1 182 ? 3.434 -10.078 2.415 1.00 97.38 182 LYS A C 1
ATOM 1440 O O . LYS A 1 182 ? 2.609 -10.590 3.166 1.00 97.38 182 LYS A O 1
ATOM 1445 N N . ALA A 1 183 ? 4.297 -9.153 2.836 1.00 98.12 183 ALA A N 1
ATOM 1446 C CA . ALA A 1 183 ? 4.339 -8.674 4.217 1.00 98.12 183 ALA A CA 1
ATOM 1447 C C . ALA A 1 183 ? 3.005 -8.037 4.649 1.00 98.12 183 ALA A C 1
ATOM 1449 O O . ALA A 1 183 ? 2.520 -8.307 5.748 1.00 98.12 183 ALA A O 1
ATOM 1450 N N . VAL A 1 184 ? 2.377 -7.243 3.771 1.00 98.81 184 VAL A N 1
ATOM 1451 C CA . VAL A 1 184 ? 1.060 -6.633 4.028 1.00 98.81 184 VAL A CA 1
ATOM 1452 C C . VAL A 1 184 ? -0.028 -7.698 4.197 1.00 98.81 184 VAL A C 1
ATOM 1454 O O . VAL A 1 184 ? -0.820 -7.606 5.136 1.00 98.81 184 VAL A O 1
ATOM 1457 N N . LEU A 1 185 ? -0.071 -8.716 3.331 1.00 98.75 185 LEU A N 1
ATOM 1458 C CA . LEU A 1 185 ?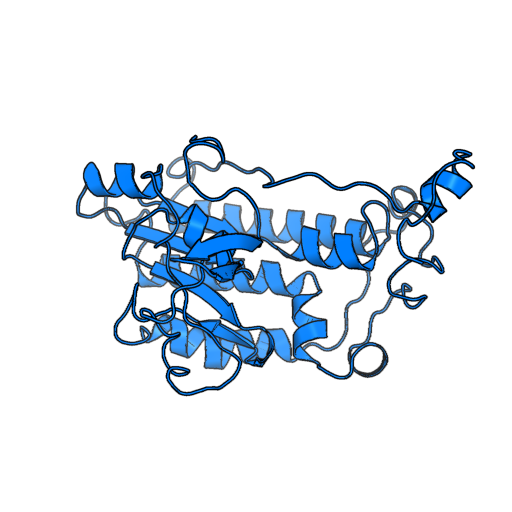 -1.078 -9.782 3.420 1.00 98.75 185 LEU A CA 1
ATOM 1459 C C . LEU A 1 185 ? -0.875 -10.690 4.638 1.00 98.75 185 LEU A C 1
ATOM 1461 O O . LEU A 1 185 ? -1.854 -11.083 5.271 1.00 98.75 185 LEU A O 1
ATOM 1465 N N . GLU A 1 186 ? 0.366 -10.995 5.016 1.00 98.50 186 GLU A N 1
ATOM 1466 C CA . GLU A 1 186 ? 0.642 -11.766 6.234 1.00 98.50 186 GLU A CA 1
ATOM 1467 C C . GLU A 1 186 ? 0.248 -10.985 7.498 1.00 98.50 186 GLU A C 1
ATOM 1469 O O . GLU A 1 186 ? -0.365 -11.551 8.406 1.00 98.50 186 GLU A O 1
ATOM 1474 N N . LEU A 1 187 ? 0.492 -9.669 7.539 1.00 98.81 187 LEU A N 1
ATOM 1475 C CA . LEU A 1 187 ? 0.006 -8.830 8.637 1.00 98.81 187 LEU A CA 1
ATOM 1476 C C . LEU A 1 187 ? -1.527 -8.767 8.660 1.00 98.81 187 LEU A C 1
ATOM 1478 O O . LEU A 1 187 ? -2.123 -8.749 9.736 1.00 98.81 187 LEU A O 1
ATOM 1482 N N . ALA A 1 188 ? -2.179 -8.767 7.493 1.00 98.81 188 ALA A N 1
ATOM 1483 C CA . ALA A 1 188 ? -3.635 -8.810 7.395 1.00 98.81 188 ALA A CA 1
ATOM 1484 C C . ALA A 1 188 ? -4.204 -10.097 8.001 1.00 98.81 188 ALA A C 1
ATOM 1486 O O . ALA A 1 188 ? -5.130 -10.025 8.808 1.00 98.81 188 ALA A O 1
ATOM 1487 N N . LYS A 1 189 ? -3.617 -11.260 7.687 1.00 98.75 189 LYS A N 1
ATOM 1488 C CA . LYS A 1 189 ? -3.995 -12.548 8.294 1.00 98.75 189 LYS A CA 1
ATOM 1489 C C . LYS A 1 189 ? -3.813 -12.521 9.816 1.00 98.75 189 LYS A C 1
ATOM 1491 O O . LYS A 1 189 ? -4.713 -12.940 10.542 1.00 98.75 189 LYS A O 1
ATOM 1496 N N . ALA A 1 190 ? -2.700 -11.968 10.309 1.00 98.56 190 ALA A N 1
ATOM 1497 C CA . ALA A 1 190 ? -2.472 -11.798 11.746 1.00 98.56 190 ALA A CA 1
ATOM 1498 C C . ALA A 1 190 ? -3.543 -10.899 12.392 1.00 98.56 190 ALA A C 1
ATOM 1500 O O . ALA A 1 190 ? -4.165 -11.288 13.379 1.00 98.56 190 ALA A O 1
ATOM 1501 N N . ALA A 1 191 ? -3.833 -9.739 11.795 1.00 98.62 191 ALA A N 1
ATOM 1502 C CA . ALA A 1 191 ? -4.863 -8.823 12.279 1.00 98.62 191 ALA A CA 1
ATOM 1503 C C . ALA A 1 191 ? -6.254 -9.476 12.302 1.00 98.62 191 ALA A C 1
ATOM 1505 O O . ALA A 1 191 ? -7.006 -9.297 13.258 1.00 98.62 191 ALA A O 1
ATOM 1506 N N . MET A 1 192 ? -6.596 -10.254 11.272 1.00 98.38 192 MET A N 1
ATOM 1507 C CA . MET A 1 192 ? -7.863 -10.980 11.196 1.00 98.38 192 MET A CA 1
ATOM 1508 C C . MET A 1 192 ? -8.021 -11.998 12.325 1.00 98.38 192 MET A C 1
ATOM 1510 O O . MET A 1 192 ? -9.086 -12.041 12.938 1.00 98.38 192 MET A O 1
ATOM 1514 N N . GLY A 1 193 ? -6.980 -12.784 12.614 1.00 98.12 193 GLY A N 1
ATOM 1515 C CA . GLY A 1 193 ? -6.999 -13.760 13.705 1.00 98.12 193 GLY A CA 1
ATOM 1516 C C . GLY A 1 193 ? -7.102 -13.103 15.083 1.00 98.12 193 GLY A C 1
ATOM 1517 O O . GLY A 1 193 ? -7.912 -13.514 15.909 1.00 98.12 193 GLY A O 1
ATOM 1518 N N . GLU A 1 194 ? -6.332 -12.042 15.309 1.00 98.06 194 GLU A N 1
ATOM 1519 C CA . GLU A 1 194 ? -6.228 -11.366 16.610 1.00 98.06 194 GLU A CA 1
ATOM 1520 C C . GLU A 1 194 ? -7.446 -10.502 16.941 1.00 98.06 194 GLU A C 1
ATOM 1522 O O . GLU A 1 194 ? -7.863 -10.403 18.095 1.00 98.06 194 GLU A O 1
ATOM 1527 N N . LEU A 1 195 ? -8.038 -9.876 15.924 1.00 97.75 195 LEU A N 1
ATOM 1528 C CA . LEU A 1 195 ? -9.196 -8.995 16.076 1.00 97.75 195 LEU A CA 1
ATOM 1529 C C . LEU A 1 195 ? -10.519 -9.696 15.747 1.00 97.75 195 LEU A C 1
ATOM 1531 O O . LEU A 1 195 ? -11.572 -9.065 15.839 1.00 97.75 195 LEU A O 1
ATOM 1535 N N . ALA A 1 196 ? -10.475 -10.975 15.361 1.00 97.69 196 ALA A N 1
ATOM 1536 C CA . ALA A 1 196 ? -11.622 -11.757 14.903 1.00 97.69 196 ALA A CA 1
ATOM 1537 C C . ALA A 1 196 ? -12.432 -11.033 13.804 1.00 97.69 196 ALA A C 1
ATOM 1539 O O . ALA A 1 196 ? -13.666 -10.996 13.845 1.00 97.69 196 ALA A O 1
ATOM 1540 N N . LEU A 1 197 ? -11.750 -10.407 12.836 1.00 97.50 197 LEU A N 1
ATOM 1541 C CA . LEU A 1 197 ? -12.417 -9.606 11.801 1.00 97.50 197 LEU A CA 1
ATOM 1542 C C . LEU A 1 197 ? -13.403 -10.457 10.997 1.00 97.50 197 LEU A C 1
ATOM 1544 O O . LEU A 1 197 ? -13.076 -11.559 10.557 1.00 97.50 197 LEU A O 1
ATOM 1548 N N . GLY A 1 198 ? -14.617 -9.937 10.812 1.00 96.62 198 GLY A N 1
ATOM 1549 C CA . GLY A 1 198 ? -15.702 -10.641 10.121 1.00 96.62 198 GLY A CA 1
ATOM 1550 C C . GLY A 1 198 ? -16.353 -11.768 10.933 1.00 96.62 198 GLY A C 1
ATOM 1551 O O . GLY A 1 198 ? -17.286 -12.398 10.449 1.00 96.62 198 GLY A O 1
ATOM 1552 N N . GLN A 1 199 ? -15.919 -12.005 12.177 1.00 96.31 199 GLN A N 1
ATOM 1553 C CA . GLN A 1 199 ? -16.413 -13.095 13.034 1.00 96.31 199 GLN A CA 1
ATOM 1554 C C . GLN A 1 199 ? -17.162 -12.591 14.280 1.00 96.31 199 GLN A C 1
ATOM 1556 O O . GLN A 1 199 ? -17.611 -13.380 15.111 1.00 96.31 199 GLN A O 1
ATOM 1561 N N . ARG A 1 200 ? -17.319 -11.269 14.431 1.00 94.75 200 ARG A N 1
ATOM 1562 C CA . ARG A 1 200 ? -17.902 -10.631 15.630 1.00 94.75 200 ARG A CA 1
ATOM 1563 C C . ARG A 1 200 ? -19.383 -10.266 15.495 1.00 94.75 200 ARG A C 1
ATOM 1565 O O . ARG A 1 200 ? -19.958 -9.721 16.430 1.00 94.75 200 ARG A O 1
ATOM 1572 N N . GLY A 1 201 ? -20.004 -10.547 14.347 1.00 93.94 201 GLY A N 1
ATOM 1573 C CA . GLY A 1 201 ? -21.397 -10.186 14.044 1.00 93.94 201 GLY A CA 1
ATOM 1574 C C . GLY A 1 201 ? -21.595 -8.755 13.521 1.00 93.94 201 GLY A C 1
ATOM 1575 O O . GLY A 1 201 ? -22.670 -8.452 13.009 1.00 93.94 201 GLY A O 1
ATOM 1576 N N . SER A 1 202 ? -20.560 -7.916 13.592 1.00 96.00 202 SER A N 1
ATOM 1577 C CA . SER A 1 202 ? -20.476 -6.611 12.925 1.00 96.00 202 SER A CA 1
ATOM 1578 C C . SER A 1 202 ? -19.781 -6.727 11.572 1.00 96.00 202 SER A C 1
ATOM 1580 O O . SER A 1 202 ? -18.921 -7.587 11.379 1.00 96.00 202 SER A O 1
ATOM 1582 N N . THR A 1 203 ? -20.131 -5.846 10.634 1.00 97.12 203 THR A N 1
ATOM 1583 C CA . THR A 1 203 ? -19.408 -5.736 9.361 1.00 97.12 203 THR A CA 1
ATOM 1584 C C . THR A 1 203 ? -18.152 -4.893 9.553 1.00 97.12 203 THR A C 1
ATOM 1586 O O . THR A 1 203 ? -18.236 -3.689 9.780 1.00 97.12 203 THR A O 1
ATOM 1589 N N . ASP A 1 204 ? -16.993 -5.530 9.424 1.00 97.75 204 ASP A N 1
ATOM 1590 C CA . ASP A 1 204 ? -15.686 -4.882 9.522 1.00 97.75 204 ASP A CA 1
ATOM 1591 C C . ASP A 1 204 ? -15.192 -4.377 8.160 1.00 97.75 204 ASP A C 1
ATOM 1593 O O . ASP A 1 204 ? -15.617 -4.859 7.107 1.00 97.75 204 ASP A O 1
ATOM 1597 N N . PHE A 1 205 ? -14.273 -3.410 8.173 1.00 98.19 205 PHE A N 1
ATOM 1598 C CA . PHE A 1 205 ? -13.622 -2.882 6.977 1.00 98.19 205 PHE A CA 1
ATOM 1599 C C . PHE A 1 205 ? -12.124 -3.194 6.996 1.00 98.19 205 PHE A C 1
ATOM 1601 O O . PHE A 1 205 ? -11.390 -2.684 7.842 1.00 98.19 205 PHE A O 1
ATOM 1608 N N . LEU A 1 206 ? -11.665 -4.009 6.044 1.00 98.69 206 LEU A N 1
ATOM 1609 C CA . LEU A 1 206 ? -10.249 -4.307 5.833 1.00 98.69 206 LEU A CA 1
ATOM 1610 C C . LEU A 1 206 ? -9.769 -3.638 4.542 1.00 98.69 206 LEU A C 1
ATOM 1612 O O . LEU A 1 206 ? -10.270 -3.941 3.460 1.00 98.69 206 LEU A O 1
ATOM 1616 N N . ALA A 1 207 ? -8.789 -2.747 4.655 1.00 98.62 207 ALA A N 1
ATOM 1617 C CA . ALA A 1 207 ? -8.191 -2.040 3.534 1.00 98.62 207 ALA A CA 1
ATOM 1618 C C . ALA A 1 207 ? -6.711 -2.406 3.391 1.00 98.62 207 ALA A C 1
ATOM 1620 O O . ALA A 1 207 ? -5.949 -2.353 4.354 1.00 98.62 207 ALA A O 1
ATOM 1621 N N . LEU A 1 208 ? -6.302 -2.779 2.180 1.00 98.88 208 LEU A N 1
ATOM 1622 C CA . LEU A 1 208 ? -4.961 -3.288 1.903 1.00 98.88 208 LEU A CA 1
ATOM 1623 C C . LEU A 1 208 ? -4.352 -2.507 0.739 1.00 98.88 208 LEU A C 1
ATOM 1625 O O . LEU A 1 208 ? -4.864 -2.535 -0.378 1.00 98.88 208 LEU A O 1
ATOM 1629 N N . GLY A 1 209 ? -3.264 -1.794 1.010 1.00 98.56 209 GLY A N 1
ATOM 1630 C CA . GLY A 1 209 ? -2.491 -1.062 0.014 1.00 98.56 209 GLY A CA 1
ATOM 1631 C C . GLY A 1 209 ? -1.280 -1.866 -0.447 1.00 98.56 209 GLY A C 1
ATOM 1632 O O . GLY A 1 209 ? -0.215 -1.773 0.169 1.00 98.56 209 GLY A O 1
ATOM 1633 N N . LEU A 1 210 ? -1.437 -2.614 -1.537 1.00 98.62 210 LEU A N 1
ATOM 1634 C CA . LEU A 1 210 ? -0.391 -3.436 -2.154 1.00 98.62 210 LEU A CA 1
ATOM 1635 C C . LEU A 1 210 ? 0.469 -2.562 -3.083 1.00 98.62 210 LEU A C 1
ATOM 1637 O O . LEU A 1 210 ? -0.010 -2.034 -4.084 1.00 98.62 210 LEU A O 1
ATOM 1641 N N . SER A 1 211 ? 1.716 -2.316 -2.685 1.00 98.00 211 SER A N 1
ATOM 1642 C CA . SER A 1 211 ? 2.577 -1.257 -3.229 1.00 98.00 211 SER A CA 1
ATOM 1643 C C . SER A 1 211 ? 3.682 -1.755 -4.158 1.00 98.00 211 SER A C 1
ATOM 1645 O O . SER A 1 211 ? 4.286 -0.929 -4.845 1.00 98.00 211 SER A O 1
ATOM 1647 N N . SER A 1 212 ? 3.942 -3.064 -4.208 1.00 97.81 212 SER A N 1
ATOM 1648 C CA . SER A 1 212 ? 5.065 -3.643 -4.966 1.00 97.81 212 SER A CA 1
ATOM 1649 C C . SER A 1 212 ? 4.937 -3.361 -6.461 1.00 97.81 212 SER A C 1
ATOM 1651 O O . SER A 1 212 ? 5.914 -3.021 -7.118 1.00 97.81 212 SER A O 1
ATOM 1653 N N . THR A 1 213 ? 3.706 -3.383 -6.983 1.00 97.88 213 THR A N 1
ATOM 1654 C CA . THR A 1 213 ? 3.392 -3.028 -8.380 1.00 97.88 213 THR A CA 1
ATOM 1655 C C . THR A 1 213 ? 3.868 -1.621 -8.755 1.00 97.88 213 THR A C 1
ATOM 1657 O O . THR A 1 213 ? 4.302 -1.409 -9.885 1.00 97.88 213 THR A O 1
ATOM 1660 N N . ASP A 1 214 ? 3.807 -0.667 -7.825 1.00 97.75 214 ASP A N 1
ATOM 1661 C CA . ASP A 1 214 ? 4.271 0.702 -8.059 1.00 97.75 214 ASP A CA 1
ATOM 1662 C C . ASP A 1 214 ? 5.793 0.825 -7.908 1.00 97.75 214 ASP A C 1
ATOM 1664 O O . ASP A 1 214 ? 6.436 1.414 -8.773 1.00 97.75 214 ASP A O 1
ATOM 1668 N N . TYR A 1 215 ? 6.389 0.230 -6.866 1.00 96.50 215 TYR A N 1
ATOM 1669 C CA . TYR A 1 215 ? 7.845 0.268 -6.671 1.00 96.50 215 TYR A CA 1
ATOM 1670 C C . TYR A 1 215 ? 8.598 -0.394 -7.833 1.00 96.50 215 TYR A C 1
ATOM 1672 O O . TYR A 1 215 ? 9.455 0.227 -8.464 1.00 96.50 215 TYR A O 1
ATOM 1680 N N . ILE A 1 216 ? 8.197 -1.610 -8.205 1.00 96.56 216 ILE A N 1
ATOM 1681 C CA . ILE A 1 216 ? 8.789 -2.358 -9.320 1.00 96.56 216 ILE A CA 1
ATOM 1682 C C . ILE A 1 216 ? 8.505 -1.639 -10.645 1.00 96.56 216 ILE A C 1
ATOM 1684 O O . ILE A 1 216 ? 9.407 -1.452 -11.465 1.00 96.56 216 ILE A O 1
ATOM 1688 N N . GLY A 1 217 ? 7.288 -1.124 -10.829 1.00 95.94 217 GLY A N 1
ATOM 1689 C CA . GLY A 1 217 ? 6.934 -0.322 -11.997 1.00 95.94 217 GLY A CA 1
ATOM 1690 C C . GLY A 1 217 ? 7.781 0.949 -12.135 1.00 95.94 217 GLY A C 1
ATOM 1691 O O . GLY A 1 217 ? 8.134 1.327 -13.251 1.00 95.94 217 GLY A O 1
ATOM 1692 N N . HIS A 1 218 ? 8.161 1.595 -11.033 1.00 94.62 218 HIS A N 1
ATOM 1693 C CA . HIS A 1 218 ? 9.049 2.756 -11.050 1.00 94.62 218 HIS A CA 1
ATOM 1694 C C . HIS A 1 218 ? 10.495 2.408 -11.418 1.00 94.62 218 HIS A C 1
ATOM 1696 O O . HIS A 1 218 ? 11.152 3.203 -12.096 1.00 94.62 218 HIS A O 1
ATOM 1702 N N . LEU A 1 219 ? 10.985 1.243 -10.996 1.00 93.56 219 LEU A N 1
ATOM 1703 C CA . LEU A 1 219 ? 12.355 0.800 -11.251 1.00 93.56 219 LEU A CA 1
ATOM 1704 C C . LEU A 1 219 ? 12.544 0.239 -12.667 1.00 93.56 219 LEU A C 1
ATOM 1706 O O . LEU A 1 219 ? 13.529 0.570 -13.333 1.00 93.56 219 LEU A O 1
ATOM 1710 N N . PHE A 1 220 ? 11.596 -0.571 -13.139 1.00 95.38 220 PHE A N 1
ATOM 1711 C CA . PHE A 1 220 ? 11.738 -1.373 -14.361 1.00 95.38 220 PHE A CA 1
ATOM 1712 C C . PHE A 1 220 ? 10.675 -1.057 -15.427 1.00 95.38 220 PHE A C 1
ATOM 1714 O O . PHE A 1 220 ? 10.851 -1.309 -16.619 1.00 95.38 220 PHE A O 1
ATOM 1721 N N . GLY A 1 221 ? 9.567 -0.428 -15.050 1.00 95.31 221 GLY A N 1
ATOM 1722 C CA . GLY A 1 221 ? 8.493 -0.080 -15.975 1.00 95.31 221 GLY A CA 1
ATOM 1723 C C . GLY A 1 221 ? 7.497 -1.207 -16.253 1.00 95.31 221 GLY A C 1
ATOM 1724 O O . GLY A 1 221 ? 7.745 -2.376 -15.978 1.00 95.31 221 GLY A O 1
ATOM 1725 N N . PRO A 1 222 ? 6.357 -0.879 -16.884 1.00 95.94 222 PRO A N 1
ATOM 1726 C CA . PRO A 1 222 ? 5.177 -1.748 -16.886 1.00 95.94 222 PRO A CA 1
ATOM 1727 C C . PRO A 1 222 ? 5.276 -3.022 -17.730 1.00 95.94 222 PRO A C 1
ATOM 1729 O O . PRO A 1 222 ? 4.395 -3.869 -17.637 1.00 95.94 222 PRO A O 1
ATOM 1732 N N . LEU A 1 223 ? 6.284 -3.133 -18.598 1.00 95.56 223 LEU A N 1
ATOM 1733 C CA . LEU A 1 223 ? 6.446 -4.265 -19.517 1.00 95.56 223 LEU A CA 1
ATOM 1734 C C . LEU A 1 223 ? 7.768 -5.003 -19.277 1.00 95.56 223 LEU A C 1
ATOM 1736 O O . LEU A 1 223 ? 8.257 -5.646 -20.197 1.00 95.56 223 LEU A O 1
ATOM 1740 N N . SER A 1 224 ? 8.391 -4.854 -18.108 1.00 96.31 224 SER A N 1
ATOM 1741 C CA . SER A 1 224 ? 9.630 -5.567 -17.786 1.00 96.31 224 SER A CA 1
ATOM 1742 C C . SER A 1 224 ? 9.347 -7.001 -17.324 1.00 96.31 224 SER A C 1
ATOM 1744 O O . SER A 1 224 ? 8.201 -7.344 -17.004 1.00 96.31 224 SER A O 1
ATOM 1746 N N . GLN A 1 225 ? 10.382 -7.844 -17.281 1.00 96.94 225 GLN A N 1
ATOM 1747 C CA . GLN A 1 225 ? 10.256 -9.192 -16.716 1.00 96.94 225 GLN A CA 1
ATOM 1748 C C . GLN A 1 225 ? 9.943 -9.137 -15.217 1.00 96.94 225 GLN A C 1
ATOM 1750 O O . GLN A 1 225 ? 9.158 -9.942 -14.723 1.00 96.94 225 GLN A O 1
ATOM 1755 N N . GLU A 1 226 ? 10.481 -8.151 -14.501 1.00 96.81 226 GLU A N 1
ATOM 1756 C CA . GLU A 1 226 ? 10.244 -7.922 -13.075 1.00 96.81 226 GLU A CA 1
ATOM 1757 C C . GLU A 1 226 ? 8.780 -7.605 -12.795 1.00 96.81 226 GLU A C 1
ATOM 1759 O O . GLU A 1 226 ? 8.181 -8.184 -11.887 1.00 96.81 226 GLU A O 1
ATOM 1764 N N . GLN A 1 227 ? 8.167 -6.746 -13.614 1.00 97.00 227 GLN A N 1
ATOM 1765 C CA . GLN A 1 227 ? 6.750 -6.435 -13.475 1.00 97.00 227 GLN A CA 1
ATOM 1766 C C . GLN A 1 227 ? 5.873 -7.656 -13.779 1.00 97.00 227 GLN A C 1
ATOM 1768 O O . GLN A 1 227 ? 4.896 -7.893 -13.069 1.00 97.00 227 GLN A O 1
ATOM 1773 N N . LEU A 1 228 ? 6.217 -8.452 -14.797 1.00 97.44 228 LEU A N 1
ATOM 1774 C CA . LEU A 1 228 ? 5.503 -9.693 -15.107 1.00 97.44 228 LEU A CA 1
ATOM 1775 C C . LEU A 1 228 ? 5.629 -10.711 -13.963 1.00 97.44 228 LEU A C 1
ATOM 1777 O O . LEU A 1 228 ? 4.617 -11.253 -13.518 1.00 97.44 228 LEU A O 1
ATOM 1781 N N . SER A 1 229 ? 6.841 -10.913 -13.439 1.00 97.31 229 SER A N 1
ATOM 1782 C CA . SER A 1 229 ? 7.089 -11.766 -12.272 1.00 97.31 229 SER A CA 1
ATOM 1783 C C . SER A 1 229 ? 6.293 -11.293 -11.058 1.00 97.31 229 SER A C 1
ATOM 1785 O O . SER A 1 229 ? 5.702 -12.116 -10.361 1.00 97.31 229 SER A O 1
ATOM 1787 N N . ASN A 1 230 ? 6.240 -9.983 -10.812 1.00 97.56 230 ASN A N 1
ATOM 1788 C CA . ASN A 1 230 ? 5.478 -9.409 -9.710 1.00 97.56 230 ASN A CA 1
ATOM 1789 C C . ASN A 1 230 ? 3.968 -9.619 -9.867 1.00 97.56 230 ASN A C 1
ATOM 1791 O O . ASN A 1 230 ? 3.302 -9.954 -8.896 1.00 97.56 230 ASN A O 1
ATOM 1795 N N . LEU A 1 231 ? 3.413 -9.457 -11.071 1.00 97.31 231 LEU A N 1
ATOM 1796 C CA . LEU A 1 231 ? 1.978 -9.657 -11.296 1.00 97.31 231 LEU A CA 1
ATOM 1797 C C . LEU A 1 231 ? 1.558 -11.123 -11.123 1.00 97.31 231 LEU A C 1
ATOM 1799 O O . LEU A 1 231 ? 0.494 -11.377 -10.567 1.00 97.31 231 LEU A O 1
ATOM 1803 N N . ILE A 1 232 ? 2.398 -12.078 -11.533 1.00 96.88 232 ILE A N 1
ATOM 1804 C CA . ILE A 1 232 ? 2.174 -13.510 -11.267 1.00 96.88 232 ILE A CA 1
ATOM 1805 C C . ILE A 1 232 ? 2.238 -13.791 -9.763 1.00 96.88 232 ILE A C 1
ATOM 1807 O O . ILE A 1 232 ? 1.388 -14.498 -9.223 1.00 96.88 232 ILE A O 1
ATOM 1811 N N . HIS A 1 233 ? 3.225 -13.215 -9.072 1.00 96.75 233 HIS A N 1
ATOM 1812 C CA . HIS A 1 233 ? 3.337 -13.338 -7.623 1.00 96.75 233 HIS A CA 1
ATOM 1813 C C . HIS A 1 233 ? 2.097 -12.778 -6.914 1.00 96.75 233 HIS A C 1
ATOM 1815 O O . HIS A 1 233 ? 1.544 -13.444 -6.041 1.00 96.75 233 HIS A O 1
ATOM 1821 N N . LEU A 1 234 ? 1.654 -11.582 -7.314 1.00 98.12 234 LEU A N 1
ATOM 1822 C CA . LEU A 1 234 ? 0.484 -10.899 -6.774 1.00 98.12 234 LEU A CA 1
ATOM 1823 C C . LEU A 1 234 ? -0.794 -11.726 -6.966 1.00 98.12 234 LEU A C 1
ATOM 1825 O O . LEU A 1 234 ? -1.557 -11.880 -6.016 1.00 98.12 234 LEU A O 1
ATOM 1829 N N . ASP A 1 235 ? -1.005 -12.286 -8.160 1.00 97.94 235 ASP A N 1
ATOM 1830 C CA . ASP A 1 235 ? -2.132 -13.182 -8.454 1.00 97.94 235 ASP A CA 1
ATOM 1831 C C . ASP A 1 235 ? -2.165 -14.378 -7.490 1.00 97.94 235 ASP A C 1
ATOM 1833 O O . ASP A 1 235 ? -3.181 -14.621 -6.834 1.00 97.94 235 ASP A O 1
ATOM 1837 N N . ARG A 1 236 ? -1.021 -15.052 -7.302 1.00 97.88 236 ARG A N 1
ATOM 1838 C CA . ARG A 1 236 ? -0.899 -16.184 -6.372 1.00 97.88 236 ARG A CA 1
ATOM 1839 C C . ARG A 1 236 ? -1.239 -15.792 -4.934 1.00 97.88 236 ARG A C 1
ATOM 1841 O O . ARG A 1 236 ? -2.072 -16.447 -4.312 1.00 97.88 236 ARG A O 1
ATOM 1848 N N . ILE A 1 237 ? -0.610 -14.746 -4.392 1.00 98.06 237 ILE A N 1
ATOM 1849 C CA . ILE A 1 237 ? -0.801 -14.381 -2.976 1.00 98.06 237 ILE A CA 1
ATOM 1850 C C . ILE A 1 237 ? -2.201 -13.817 -2.703 1.00 98.06 237 ILE A C 1
ATOM 1852 O O . ILE A 1 237 ? -2.708 -13.967 -1.592 1.00 98.06 237 ILE A O 1
ATOM 1856 N N . LEU A 1 238 ? -2.854 -13.210 -3.701 1.00 98.69 238 LEU A N 1
ATOM 1857 C CA . LEU A 1 238 ? -4.265 -12.834 -3.610 1.00 98.69 238 LEU A CA 1
ATOM 1858 C C . LEU A 1 238 ? -5.165 -14.069 -3.579 1.00 98.69 238 LEU A C 1
ATOM 1860 O O . LEU A 1 238 ? -6.062 -14.118 -2.744 1.00 98.69 238 LEU A O 1
ATOM 1864 N N . GLY A 1 239 ? -4.899 -15.072 -4.422 1.00 98.62 239 GLY A N 1
ATOM 1865 C CA . GLY A 1 239 ? -5.594 -16.361 -4.370 1.00 98.62 239 GLY A CA 1
ATOM 1866 C C . GLY A 1 239 ? -5.491 -17.009 -2.987 1.00 98.62 239 GLY A C 1
ATOM 1867 O O . GLY A 1 239 ? -6.509 -17.302 -2.367 1.00 98.62 239 GLY A O 1
ATOM 1868 N N . GLU A 1 240 ? -4.275 -17.113 -2.444 1.00 98.75 240 GLU A N 1
ATOM 1869 C CA . GLU A 1 240 ? -4.039 -17.632 -1.087 1.00 98.75 240 GLU A CA 1
ATOM 1870 C C . GLU A 1 240 ? -4.753 -16.810 0.000 1.00 98.75 240 GLU A C 1
ATOM 1872 O O . GLU A 1 240 ? -5.202 -17.353 1.013 1.00 98.75 240 GLU A O 1
ATOM 1877 N N . PHE A 1 241 ? -4.848 -15.490 -0.174 1.00 98.81 241 PHE A N 1
ATOM 1878 C CA . PHE A 1 241 ? -5.560 -14.624 0.760 1.00 98.81 241 PHE A CA 1
ATOM 1879 C C . PHE A 1 241 ? -7.080 -14.804 0.671 1.00 98.81 241 PHE A C 1
ATOM 1881 O O . PHE A 1 241 ? -7.740 -14.843 1.706 1.00 98.81 241 PHE A O 1
ATOM 1888 N N . PHE A 1 242 ? -7.646 -14.968 -0.525 1.00 98.75 242 PHE A N 1
ATOM 1889 C CA . PHE A 1 242 ? -9.073 -15.252 -0.696 1.00 98.75 242 PHE A CA 1
ATOM 1890 C C . PHE A 1 242 ? -9.449 -16.631 -0.146 1.00 98.75 242 PHE A C 1
ATOM 1892 O O . PHE A 1 242 ? -10.430 -16.727 0.589 1.00 98.75 242 PHE A O 1
ATOM 1899 N N . ASP A 1 243 ? -8.617 -17.652 -0.363 1.00 98.69 243 ASP A N 1
ATOM 1900 C CA . ASP A 1 243 ? -8.788 -18.967 0.267 1.00 98.69 243 ASP A CA 1
ATOM 1901 C C . ASP A 1 243 ? -8.772 -18.856 1.804 1.00 98.69 243 ASP A C 1
ATOM 1903 O O . ASP A 1 243 ? -9.549 -19.507 2.508 1.00 98.69 243 ASP A O 1
ATOM 1907 N N . TYR A 1 244 ? -7.913 -17.987 2.351 1.00 98.56 244 TYR A N 1
ATOM 1908 C CA . TYR A 1 244 ? -7.893 -17.696 3.784 1.00 98.56 244 TYR A CA 1
ATOM 1909 C C . TYR A 1 244 ? -9.190 -17.018 4.259 1.00 98.56 244 TYR A C 1
ATOM 1911 O O . TYR A 1 244 ? -9.690 -17.367 5.333 1.00 98.56 244 TYR A O 1
ATOM 1919 N N . LEU A 1 245 ? -9.757 -16.082 3.487 1.00 98.56 245 LEU A N 1
ATOM 1920 C CA . LEU A 1 245 ? -11.052 -15.460 3.796 1.00 98.56 245 LEU A CA 1
ATOM 1921 C C . LEU A 1 245 ? -12.183 -16.495 3.796 1.00 98.56 245 LEU A C 1
ATOM 1923 O O . LEU A 1 245 ? -12.968 -16.532 4.745 1.00 98.56 245 LEU A O 1
ATOM 1927 N N . ASP A 1 246 ? -12.236 -17.372 2.795 1.00 98.56 246 ASP A N 1
ATOM 1928 C CA . ASP A 1 246 ? -13.239 -18.438 2.720 1.00 98.56 246 ASP A CA 1
ATOM 1929 C C . ASP A 1 246 ? -13.150 -19.388 3.918 1.00 98.56 246 ASP A C 1
ATOM 1931 O O . ASP A 1 246 ? -14.174 -19.763 4.491 1.00 98.56 246 ASP A O 1
ATOM 1935 N N . ALA A 1 247 ? -11.933 -19.723 4.352 1.00 98.25 247 ALA A N 1
ATOM 1936 C CA . ALA A 1 247 ? -11.713 -20.614 5.485 1.00 98.25 247 ALA A CA 1
ATOM 1937 C C . ALA A 1 247 ? -12.015 -19.976 6.856 1.00 98.25 247 ALA A C 1
ATOM 1939 O O . ALA A 1 247 ? -12.466 -20.682 7.759 1.00 98.25 247 ALA A O 1
ATOM 1940 N N . ASN A 1 248 ? -11.750 -18.676 7.039 1.00 97.50 248 ASN A N 1
ATOM 1941 C CA . ASN A 1 248 ? -11.799 -18.024 8.360 1.00 97.50 248 ASN A CA 1
ATOM 1942 C C . ASN A 1 248 ? -13.007 -17.102 8.568 1.00 97.50 248 ASN A C 1
ATOM 1944 O O . ASN A 1 248 ? -13.440 -16.916 9.703 1.00 97.50 248 ASN A O 1
ATOM 1948 N N . VAL A 1 249 ? -13.553 -16.518 7.502 1.00 97.69 249 VAL A N 1
ATOM 1949 C CA . VAL A 1 249 ? -14.771 -15.687 7.545 1.00 97.69 249 VAL A CA 1
ATOM 1950 C C . VAL A 1 249 ? -15.975 -16.479 7.032 1.00 97.69 249 VAL A C 1
ATOM 1952 O O . VAL A 1 249 ? -17.074 -16.357 7.570 1.00 97.69 249 VAL A O 1
ATOM 1955 N N . GLY A 1 250 ? -15.756 -17.335 6.032 1.00 97.62 250 GLY A N 1
ATOM 1956 C CA . GLY A 1 250 ? -16.780 -18.151 5.387 1.00 97.62 250 GLY A CA 1
ATOM 1957 C C . GLY A 1 250 ? -17.079 -17.675 3.968 1.00 97.62 250 GLY A C 1
ATOM 1958 O O . GLY A 1 250 ? -17.289 -16.483 3.728 1.00 97.62 250 GLY A O 1
ATOM 1959 N N . GLU A 1 251 ? -17.141 -18.618 3.028 1.00 96.81 251 GLU A N 1
ATOM 1960 C CA . GLU A 1 251 ? -17.502 -18.338 1.635 1.00 96.81 251 GLU A CA 1
ATOM 1961 C C . GLU A 1 251 ? -18.846 -17.588 1.558 1.00 96.81 251 GLU A C 1
ATOM 1963 O O . GLU A 1 251 ? -19.841 -17.948 2.199 1.00 96.81 251 GLU A O 1
ATOM 1968 N N . GLY A 1 252 ? -18.871 -16.490 0.801 1.00 96.38 252 GLY A N 1
ATOM 1969 C CA . GLY A 1 252 ? -20.044 -15.623 0.669 1.00 96.38 252 GLY A CA 1
ATOM 1970 C C . GLY A 1 252 ? -20.354 -14.742 1.889 1.00 96.38 252 GLY A C 1
ATOM 1971 O O . GLY A 1 252 ? -21.390 -14.077 1.889 1.00 96.38 252 GLY A O 1
ATOM 1972 N N . GLN A 1 253 ? -19.499 -14.720 2.921 1.00 97.56 253 GLN A N 1
ATOM 1973 C CA . GLN A 1 253 ? -19.600 -13.805 4.075 1.00 97.56 253 GLN A CA 1
ATOM 1974 C C . GLN A 1 253 ? -18.683 -12.576 3.962 1.00 97.56 253 GLN A C 1
ATOM 1976 O O . GLN A 1 253 ? -18.694 -11.712 4.837 1.00 97.56 253 GLN A O 1
ATOM 1981 N N . TRP A 1 254 ? -17.918 -12.462 2.877 1.00 98.06 254 TRP A N 1
ATOM 1982 C CA . TRP A 1 254 ? -17.055 -11.320 2.590 1.00 98.06 254 TRP A CA 1
ATOM 1983 C C . TRP A 1 254 ? -17.298 -10.790 1.172 1.00 98.06 254 TRP A C 1
ATOM 1985 O O . TRP A 1 254 ? -17.817 -11.484 0.298 1.00 98.06 254 TRP A O 1
ATOM 1995 N N . VAL A 1 255 ? -16.941 -9.524 0.953 1.00 98.00 255 VAL A N 1
ATOM 1996 C CA . VAL A 1 255 ? -16.990 -8.861 -0.355 1.00 98.00 255 VAL A CA 1
ATOM 1997 C C . VAL A 1 255 ? -15.687 -8.107 -0.577 1.00 98.00 255 VAL A C 1
ATOM 1999 O O . VAL A 1 255 ? -15.172 -7.472 0.341 1.00 98.00 255 VAL A O 1
ATOM 2002 N N . VAL A 1 256 ? -15.161 -8.162 -1.800 1.00 97.94 256 VAL A N 1
ATOM 2003 C CA . VAL A 1 256 ? -13.932 -7.464 -2.184 1.00 97.94 256 VAL A CA 1
ATOM 2004 C C . VAL A 1 256 ? -14.192 -6.454 -3.290 1.00 97.94 256 VAL A C 1
ATOM 2006 O O . VAL A 1 256 ? -14.977 -6.684 -4.210 1.00 97.94 256 VAL A O 1
ATOM 2009 N N . ALA A 1 257 ? -13.485 -5.332 -3.205 1.00 98.06 257 ALA A N 1
ATOM 2010 C CA . ALA A 1 257 ? -13.297 -4.402 -4.303 1.00 98.06 257 ALA A CA 1
ATOM 2011 C C . ALA A 1 257 ? -11.792 -4.231 -4.529 1.00 98.06 257 ALA A C 1
ATOM 2013 O O . ALA A 1 257 ? -11.080 -3.794 -3.628 1.00 98.06 257 ALA A O 1
ATOM 2014 N N . LEU A 1 258 ? -11.320 -4.569 -5.730 1.00 98.31 258 LEU A N 1
ATOM 2015 C CA . LEU A 1 258 ? -9.926 -4.410 -6.140 1.00 98.31 258 LEU A CA 1
ATOM 2016 C C . LEU A 1 258 ? -9.834 -3.318 -7.211 1.00 98.31 258 LEU A C 1
ATOM 2018 O O . LEU A 1 258 ? -10.602 -3.311 -8.172 1.00 98.31 258 LEU A O 1
ATOM 2022 N N . SER A 1 259 ? -8.917 -2.372 -7.021 1.00 98.00 259 SER A N 1
ATOM 2023 C CA . SER A 1 259 ? -8.671 -1.239 -7.920 1.00 98.00 259 SER A CA 1
ATOM 2024 C C . SER A 1 259 ? -7.214 -0.786 -7.795 1.00 98.00 259 SER A C 1
ATOM 2026 O O . SER A 1 259 ? -6.493 -1.258 -6.922 1.00 98.00 259 SER A O 1
ATOM 2028 N N . ALA A 1 260 ? -6.802 0.158 -8.640 1.00 98.00 260 ALA A N 1
ATOM 2029 C CA . ALA A 1 260 ? -5.557 0.911 -8.494 1.00 98.00 260 ALA A CA 1
ATOM 2030 C C . ALA A 1 260 ? -5.847 2.384 -8.156 1.00 98.00 260 ALA A C 1
ATOM 2032 O O . ALA A 1 260 ? -6.932 2.894 -8.462 1.00 98.00 260 ALA A O 1
ATOM 2033 N N . ASP A 1 261 ? -4.886 3.064 -7.534 1.00 96.94 261 ASP A N 1
ATOM 2034 C CA . ASP A 1 261 ? -4.905 4.508 -7.273 1.00 96.94 261 ASP A CA 1
ATOM 2035 C C . ASP A 1 261 ? -4.522 5.329 -8.516 1.00 96.94 261 ASP A C 1
ATOM 2037 O O . ASP A 1 261 ? -5.014 6.447 -8.694 1.00 96.94 261 ASP A O 1
ATOM 2041 N N . HIS A 1 262 ? -3.716 4.756 -9.415 1.00 97.50 262 HIS A N 1
ATOM 2042 C CA . HIS A 1 262 ? -3.421 5.301 -10.738 1.00 97.50 262 HIS A CA 1
ATOM 2043 C C . HIS A 1 262 ? -2.915 4.235 -11.729 1.00 97.50 262 HIS A C 1
ATOM 2045 O O . HIS A 1 262 ? -2.682 3.080 -11.385 1.00 97.50 262 HIS A O 1
ATOM 2051 N N . GLY A 1 263 ? -2.767 4.635 -12.997 1.00 96.50 263 GLY A N 1
ATOM 2052 C CA . GLY A 1 263 ? -2.043 3.859 -14.010 1.00 96.50 263 GLY A CA 1
ATOM 2053 C C . GLY A 1 263 ? -0.561 4.238 -14.075 1.00 96.50 263 GLY A C 1
ATOM 2054 O O . GLY A 1 263 ? -0.055 4.977 -13.232 1.00 96.50 263 GLY A O 1
ATOM 2055 N N . VAL A 1 264 ? 0.125 3.783 -15.122 1.00 93.44 264 VAL A N 1
ATOM 2056 C CA . VAL A 1 264 ? 1.541 4.087 -15.372 1.00 93.44 264 VAL A CA 1
ATOM 2057 C C . VAL A 1 264 ? 1.791 4.298 -16.866 1.00 93.44 264 VAL A C 1
ATOM 2059 O O . VAL A 1 264 ? 1.119 3.709 -17.714 1.00 93.44 264 VAL A O 1
ATOM 2062 N N . ALA A 1 265 ? 2.749 5.163 -17.196 1.00 91.19 265 ALA A N 1
ATOM 2063 C CA . ALA A 1 265 ? 3.242 5.344 -18.558 1.00 91.19 265 ALA A CA 1
ATOM 2064 C C . ALA A 1 265 ? 4.511 4.510 -18.781 1.00 91.19 265 ALA A C 1
ATOM 2066 O O . ALA A 1 265 ? 5.286 4.289 -17.856 1.00 91.19 265 ALA A O 1
ATOM 2067 N N . THR A 1 266 ? 4.751 4.075 -20.019 1.00 91.31 266 THR A N 1
ATOM 2068 C CA . THR A 1 266 ? 6.022 3.421 -20.367 1.00 91.31 266 THR A CA 1
ATOM 2069 C C . THR A 1 266 ? 7.163 4.435 -20.496 1.00 91.31 266 THR A C 1
ATOM 2071 O O . THR A 1 266 ? 6.929 5.637 -20.662 1.00 91.31 266 THR A O 1
ATOM 2074 N N . MET A 1 267 ? 8.406 3.957 -20.438 1.00 91.81 267 MET A N 1
ATOM 2075 C CA . MET A 1 267 ? 9.599 4.799 -20.510 1.00 91.81 267 MET A CA 1
ATOM 2076 C C . MET A 1 267 ? 9.754 5.414 -21.907 1.00 91.81 267 MET A C 1
ATOM 2078 O O . MET A 1 267 ? 9.466 4.745 -22.907 1.00 91.81 267 MET A O 1
ATOM 2082 N N . PRO A 1 268 ? 10.245 6.666 -22.010 1.00 94.19 268 PRO A N 1
ATOM 2083 C CA . PRO A 1 268 ? 10.492 7.308 -23.297 1.00 94.19 268 PRO A CA 1
ATOM 2084 C C . PRO A 1 268 ? 11.378 6.484 -24.236 1.00 94.19 268 PRO A C 1
ATOM 2086 O O . PRO A 1 268 ? 11.120 6.461 -25.433 1.00 94.19 268 PRO A O 1
ATOM 2089 N N . GLU A 1 269 ? 12.381 5.787 -23.705 1.00 93.88 269 GLU A N 1
ATOM 2090 C CA . GLU A 1 269 ? 13.292 4.928 -24.463 1.00 93.88 269 GLU A CA 1
ATOM 2091 C C . GLU A 1 269 ? 12.549 3.773 -25.139 1.00 93.88 269 GLU A C 1
ATOM 2093 O O . GLU A 1 269 ? 12.688 3.573 -26.343 1.00 93.88 269 GLU A O 1
ATOM 2098 N N . TYR A 1 270 ? 11.665 3.085 -24.413 1.00 93.69 270 TYR A N 1
ATOM 2099 C CA . TYR A 1 270 ? 10.830 2.050 -25.018 1.00 93.69 270 TYR A CA 1
ATOM 2100 C C . TYR A 1 270 ? 9.878 2.637 -26.069 1.00 93.69 270 TYR A C 1
ATOM 2102 O O . TYR A 1 270 ? 9.688 2.066 -27.140 1.00 93.69 270 TYR A O 1
ATOM 2110 N N . ALA A 1 271 ? 9.301 3.815 -25.816 1.00 93.69 271 ALA A N 1
ATOM 2111 C CA . ALA A 1 271 ? 8.465 4.482 -26.812 1.00 93.69 271 ALA A CA 1
ATOM 2112 C C . ALA A 1 271 ? 9.249 4.807 -28.102 1.00 93.69 271 ALA A C 1
ATOM 2114 O O . ALA A 1 271 ? 8.695 4.677 -29.195 1.00 93.69 271 ALA A O 1
ATOM 2115 N N . GLN A 1 272 ? 10.530 5.179 -27.994 1.00 94.94 272 GLN A N 1
ATOM 2116 C CA . GLN A 1 272 ? 11.421 5.369 -29.143 1.00 94.94 272 GLN A CA 1
ATOM 2117 C C . GLN A 1 272 ? 11.688 4.053 -29.886 1.00 94.94 272 GLN A C 1
ATOM 2119 O O . GLN A 1 272 ? 11.611 4.041 -31.114 1.00 94.94 272 GLN A O 1
ATOM 2124 N N . GLU A 1 273 ? 11.931 2.949 -29.172 1.00 93.38 273 GLU A N 1
ATOM 2125 C CA . GLU A 1 273 ? 12.087 1.604 -29.756 1.00 93.38 273 GLU A CA 1
ATOM 2126 C C . GLU A 1 273 ? 10.838 1.166 -30.536 1.00 93.38 273 GLU A C 1
ATOM 2128 O O . GLU A 1 273 ? 10.949 0.512 -31.571 1.00 93.38 273 GLU A O 1
ATOM 2133 N N . GLN A 1 274 ? 9.650 1.589 -30.090 1.00 94.06 274 GLN A N 1
ATOM 2134 C CA . GLN A 1 274 ? 8.371 1.366 -30.777 1.00 94.06 274 GLN A CA 1
ATOM 2135 C C . GLN A 1 274 ? 8.056 2.412 -31.869 1.00 94.06 274 GLN A C 1
ATOM 2137 O O . GLN A 1 274 ? 6.958 2.422 -32.426 1.00 94.06 274 GLN A O 1
ATOM 2142 N N . GLY A 1 275 ? 8.997 3.303 -32.198 1.00 95.38 275 GLY A N 1
ATOM 2143 C CA . GLY A 1 275 ? 8.892 4.250 -33.312 1.00 95.38 275 GLY A CA 1
ATOM 2144 C C . GLY A 1 275 ? 8.421 5.663 -32.953 1.00 95.38 275 GLY A C 1
ATOM 2145 O O . GLY A 1 275 ? 8.371 6.524 -33.834 1.00 95.38 275 GLY A O 1
ATOM 2146 N N . ASN A 1 276 ? 8.125 5.966 -31.684 1.00 95.06 276 ASN A N 1
ATOM 2147 C CA . ASN A 1 276 ? 7.858 7.337 -31.241 1.00 95.06 276 ASN A CA 1
ATOM 2148 C C . ASN A 1 276 ? 9.169 8.091 -30.970 1.00 95.06 276 ASN A C 1
ATOM 2150 O O . ASN A 1 276 ? 9.567 8.320 -29.828 1.00 95.06 276 ASN A O 1
ATOM 2154 N N . THR A 1 277 ? 9.822 8.538 -32.039 1.00 93.56 277 THR A N 1
ATOM 2155 C CA . THR A 1 277 ? 11.108 9.257 -31.982 1.00 93.56 277 THR A CA 1
ATOM 2156 C C . THR A 1 277 ? 11.038 10.630 -31.303 1.00 93.56 277 THR A C 1
ATOM 2158 O O . THR A 1 277 ? 12.075 11.231 -31.031 1.00 93.56 277 THR A O 1
ATOM 2161 N N . SER A 1 278 ? 9.835 11.138 -31.010 1.00 94.12 278 SER A N 1
ATOM 2162 C CA . SER A 1 278 ? 9.638 12.401 -30.288 1.00 94.12 278 SER A CA 1
ATOM 2163 C C . SER A 1 278 ? 9.648 12.249 -28.762 1.00 94.12 278 SER A C 1
ATOM 2165 O O . SER A 1 278 ? 9.778 13.249 -28.049 1.00 94.12 278 SER A O 1
ATOM 2167 N N . ALA A 1 279 ? 9.520 11.019 -28.250 1.00 94.38 279 ALA A N 1
ATOM 2168 C CA . ALA A 1 279 ? 9.560 10.746 -26.820 1.00 94.38 279 ALA A CA 1
ATOM 2169 C C . ALA A 1 279 ? 10.943 11.089 -26.251 1.00 94.38 279 ALA A C 1
ATOM 2171 O O . ALA A 1 279 ? 11.966 10.782 -26.858 1.00 94.38 279 ALA A O 1
ATOM 2172 N N . ARG A 1 280 ? 10.988 11.754 -25.092 1.00 91.12 280 ARG A N 1
ATOM 2173 C CA . ARG A 1 280 ? 12.238 12.135 -24.418 1.00 91.12 280 ARG A CA 1
ATOM 2174 C C . ARG A 1 280 ? 12.026 12.343 -22.924 1.00 91.12 280 ARG A C 1
ATOM 2176 O O . ARG A 1 280 ? 10.931 12.712 -22.501 1.00 91.12 280 ARG A O 1
ATOM 2183 N N . ARG A 1 281 ? 13.092 12.181 -22.139 1.00 89.88 281 ARG A N 1
ATOM 2184 C CA . ARG A 1 281 ? 13.138 12.657 -20.750 1.00 89.88 281 ARG A CA 1
ATOM 2185 C C . ARG A 1 281 ? 13.144 14.188 -20.733 1.00 89.88 281 ARG A C 1
ATOM 2187 O O . ARG A 1 281 ? 13.758 14.812 -21.594 1.00 89.88 281 ARG A O 1
ATOM 2194 N N . ILE A 1 282 ? 12.447 14.788 -19.768 1.00 83.31 282 ILE A N 1
ATOM 2195 C CA . ILE A 1 282 ? 12.374 16.254 -19.620 1.00 83.31 282 ILE A CA 1
ATOM 2196 C C . ILE A 1 282 ? 13.535 16.789 -18.756 1.00 83.31 282 ILE A C 1
ATOM 2198 O O . ILE A 1 282 ? 13.951 17.923 -18.958 1.00 83.31 282 ILE A O 1
ATOM 2202 N N . ASN A 1 283 ? 14.115 15.953 -17.883 1.00 66.94 283 ASN A N 1
ATOM 2203 C CA . ASN A 1 283 ? 15.193 16.306 -16.947 1.00 66.94 283 ASN A CA 1
ATOM 2204 C C . ASN A 1 283 ? 16.347 15.278 -16.997 1.00 66.94 283 ASN A C 1
ATOM 2206 O O . ASN A 1 283 ? 16.588 14.596 -16.003 1.00 66.94 283 ASN A O 1
ATOM 2210 N N . ALA A 1 284 ? 16.976 15.088 -18.162 1.00 54.62 284 ALA A N 1
ATOM 2211 C CA . ALA A 1 284 ? 18.155 14.220 -18.304 1.00 54.62 284 ALA A CA 1
ATOM 2212 C C . ALA A 1 284 ? 19.451 14.962 -17.953 1.00 54.62 284 ALA A C 1
ATOM 2214 O O . ALA A 1 284 ? 19.551 16.153 -18.330 1.00 54.62 284 ALA A O 1
#

Secondary structure (DSSP, 8-state):
---HHHHS--SSEEEEEETTEEEEEETTB-TTSPBTT-TT-TT---B-STT--S--HHHHHHHH-TT--EEEEESSHHHHHHHHTT--SEEEEEEGGGTEEE-BTTT-SS--HHHHHIIIIIHHHHTT--EE-----TTTGGGS--S--TTSGGG---SSEEHHHH-SSHHHHHHTSTHHHHHHHHHHHHHHHHHTTT-SSS--EEEEE--HHHHHHHHH-TTSHHHHHHHHHHHHHHHHHHHHHIIIIITTS-------S---PPPHHHHHHTT-TT---S--

Sequence (284 aa):
GVPPSRSGIVANTWSQQTGEDWRTTYSVADNESPILGFEDVEGIPGRSPKNLLRSGLADWMREADDNALTVSLSAKDRSAITLAGQTNSHVYWLLHDEARFVTSHHYAQAYPGWVQGFNEEVMTTLVADSVWDTEVPVEIQSLARPDFAAYERRGSSTFPHISSLEERDHYEWVFDSPKSDKAVLELAKAAMGELALGQRGSTDFLALGLSSTDYIGHLFGPLSQEQLSNLIHLDRILGEFFDYLDANVGEGQWVVALSADHGVATMPEYAQEQGNTSARRINA

InterPro domains:
  IPR002591 Type I phosphodiesterase/nucleotide pyrophosphatase/phosphate transferase [PF01663] (1-269)
  IPR017850 Alkaline-phosphatase-like, core domain superfamily [G3DSA:3.40.720.10] (1-281)
  IPR017850 Alkaline-phosphatase-like, core domain superfamily [SSF53649] (1-269)

Solvent-accessible surface area (backbone atoms only — not comparable to full-atom values): 16193 Å² total; per-residue (Å²): 141,68,58,41,94,62,26,56,55,76,49,73,56,45,82,43,77,61,87,96,44,78,42,84,43,51,50,34,60,29,74,92,16,30,28,68,97,35,74,87,44,87,94,50,75,12,38,38,45,81,48,53,69,52,80,35,70,47,33,54,47,34,74,74,32,85,79,29,49,46,40,13,32,11,54,40,55,66,46,8,41,61,62,33,23,75,58,62,48,50,52,34,17,41,40,52,97,72,56,30,70,41,43,19,54,62,46,40,96,65,83,55,67,68,58,51,49,41,37,66,56,52,33,53,56,64,66,64,61,54,68,48,69,77,81,59,54,79,91,56,48,79,79,28,46,68,69,56,46,72,82,16,51,86,51,66,45,46,79,65,43,43,34,87,81,76,39,92,50,59,43,58,49,42,50,50,28,60,56,32,33,52,52,39,52,54,50,48,53,50,49,34,68,76,67,40,55,57,67,75,86,43,78,50,43,79,40,78,36,71,45,23,70,55,46,31,29,72,43,49,22,78,48,21,47,66,36,53,31,38,54,54,51,50,53,51,55,49,50,57,48,50,54,47,42,36,74,72,50,32,76,86,70,72,85,87,86,89,83,75,97,70,86,85,77,73,54,37,68,59,40,34,76,75,66,40,75,81,50,64,77,92,84,122

pLDDT: mean 95.21, std 4.58, range [54.62, 98.88]

Nearest PDB structures (foldseek):
  5tj3-assembly1_A  TM=9.061E-01  e=2.837E-17  Elizabethkingia meningoseptica
  5too-assembly1_A  TM=9.091E-01  e=1.648E-16  Elizabethkingia meningoseptica
  5xwi-assembly1_A  TM=8.664E-01  e=9.854E-14  Sphingomonas sp.
  3q3q-assembly1_A  TM=8.634E-01  e=2.671E-13  Sphingomonas sp. BSAR-1

Radius of gyration: 20.19 Å; Cα contacts (8 Å, |Δi|>4): 454; chains: 1; bounding box: 48×56×56 Å

Mean predicted aligned error: 3.78 Å